Protein AF-A0A969THI2-F1 (afdb_monomer_lite)

Radius of gyration: 22.21 Å; chains: 1; bounding box: 44×44×65 Å

Structure (mmCIF, N/CA/C/O backbone):
data_AF-A0A969THI2-F1
#
_entry.id   AF-A0A969THI2-F1
#
loop_
_atom_site.group_PDB
_atom_site.id
_atom_site.type_symbol
_atom_site.label_atom_id
_atom_site.label_alt_id
_atom_site.label_comp_id
_atom_site.label_asym_id
_atom_site.label_entity_id
_atom_site.label_seq_id
_atom_site.pdbx_PDB_ins_code
_atom_site.Cartn_x
_atom_site.Cartn_y
_atom_site.Cartn_z
_atom_site.occupancy
_atom_site.B_iso_or_equiv
_atom_site.auth_seq_id
_atom_site.auth_comp_id
_atom_site.auth_asym_id
_atom_site.auth_atom_id
_atom_site.pdbx_PDB_model_num
ATOM 1 N N . MET A 1 1 ? 16.662 26.063 41.343 1.00 32.97 1 MET A N 1
ATOM 2 C CA . MET A 1 1 ? 17.241 24.705 41.413 1.00 32.97 1 MET A CA 1
ATOM 3 C C . MET A 1 1 ? 16.353 23.796 40.587 1.00 32.97 1 MET A C 1
ATOM 5 O O . MET A 1 1 ? 15.229 23.534 40.990 1.00 32.97 1 MET A O 1
ATOM 9 N N . HIS A 1 2 ? 16.805 23.423 39.391 1.00 32.12 2 HIS A N 1
ATOM 10 C CA . HIS A 1 2 ? 16.104 22.457 38.552 1.00 32.12 2 HIS A CA 1
ATOM 11 C C . HIS A 1 2 ? 16.240 21.079 39.201 1.00 32.12 2 HIS A C 1
ATOM 13 O O . HIS A 1 2 ? 17.322 20.499 39.197 1.00 32.12 2 HIS A O 1
ATOM 19 N N . HIS A 1 3 ? 15.161 20.578 39.803 1.00 34.91 3 HIS A N 1
ATOM 20 C CA . HIS A 1 3 ? 15.072 19.167 40.147 1.00 34.91 3 HIS A CA 1
ATOM 21 C C . HIS A 1 3 ? 14.935 18.389 38.840 1.00 34.91 3 HIS A C 1
ATOM 23 O O . HIS A 1 3 ? 13.866 18.353 38.241 1.00 34.91 3 HIS A O 1
ATOM 29 N N . THR A 1 4 ? 16.024 17.783 38.378 1.00 38.44 4 THR A N 1
ATOM 30 C CA . THR A 1 4 ? 15.934 16.631 37.482 1.00 38.44 4 THR A CA 1
ATOM 31 C C . THR A 1 4 ? 15.179 15.534 38.238 1.00 38.44 4 THR A C 1
ATOM 33 O O . THR A 1 4 ? 15.683 15.102 39.281 1.00 38.44 4 THR A O 1
ATOM 36 N N . PRO A 1 5 ? 13.979 15.111 37.800 1.00 46.31 5 PRO A N 1
ATOM 37 C CA . PRO A 1 5 ? 13.268 14.034 38.470 1.00 46.31 5 PRO A CA 1
ATOM 38 C C . PRO A 1 5 ? 14.133 12.774 38.420 1.00 46.31 5 PRO A C 1
ATOM 40 O O . PRO A 1 5 ? 14.664 12.385 37.377 1.00 46.31 5 PRO A O 1
ATOM 43 N N . THR A 1 6 ? 14.353 12.182 39.588 1.00 46.69 6 THR A N 1
ATOM 44 C CA . THR A 1 6 ? 15.124 10.955 39.741 1.00 46.69 6 THR A CA 1
ATOM 45 C C . THR A 1 6 ? 14.410 9.826 39.003 1.00 46.69 6 THR A C 1
ATOM 47 O O . THR A 1 6 ? 13.249 9.528 39.273 1.00 46.69 6 THR A O 1
ATOM 50 N N . ARG A 1 7 ? 15.114 9.182 38.063 1.00 48.81 7 ARG A N 1
ATOM 51 C CA . ARG A 1 7 ? 14.659 7.953 37.398 1.00 48.81 7 ARG A CA 1
ATOM 52 C C . ARG A 1 7 ? 14.332 6.911 38.474 1.00 48.81 7 ARG A C 1
ATOM 54 O O . ARG A 1 7 ? 15.241 6.416 39.136 1.00 48.81 7 ARG A O 1
ATOM 61 N N . GLY A 1 8 ? 13.051 6.616 38.678 1.00 54.97 8 GLY A N 1
ATOM 62 C CA . GLY A 1 8 ? 12.586 5.719 39.733 1.00 54.97 8 GLY A CA 1
ATOM 63 C C . GLY A 1 8 ? 11.685 4.621 39.182 1.00 54.97 8 GLY A C 1
ATOM 64 O O . GLY A 1 8 ? 10.633 4.902 38.627 1.00 54.97 8 GLY A O 1
ATOM 65 N N . TYR A 1 9 ? 12.070 3.363 39.394 1.00 56.62 9 TYR A N 1
ATOM 66 C CA . TYR A 1 9 ? 11.270 2.179 39.037 1.00 56.62 9 TYR A CA 1
ATOM 67 C C . TYR A 1 9 ? 10.070 1.958 39.972 1.00 56.62 9 TYR A C 1
ATOM 69 O O . TYR A 1 9 ? 9.193 1.146 39.693 1.00 56.62 9 TYR A O 1
ATOM 77 N N . ALA A 1 10 ? 10.032 2.670 41.102 1.00 65.06 10 ALA A N 1
ATOM 78 C CA . ALA A 1 10 ? 9.062 2.440 42.166 1.00 65.06 10 ALA A CA 1
ATOM 79 C C . ALA A 1 10 ? 7.615 2.634 41.693 1.00 65.06 10 ALA A C 1
ATOM 81 O O . ALA A 1 10 ? 6.784 1.764 41.933 1.00 65.06 10 ALA A O 1
ATOM 82 N N . ALA A 1 11 ? 7.322 3.726 40.978 1.00 71.12 11 ALA A N 1
ATOM 83 C CA . ALA A 1 11 ? 5.959 4.013 40.538 1.00 71.12 11 ALA A CA 1
ATOM 84 C C . ALA A 1 11 ? 5.449 2.973 39.528 1.00 71.12 11 ALA A C 1
ATOM 86 O O . ALA A 1 11 ? 4.320 2.513 39.653 1.00 71.12 11 ALA A O 1
ATOM 87 N N . GLY A 1 12 ? 6.290 2.548 38.579 1.00 70.69 12 GLY A N 1
ATOM 88 C CA . GLY A 1 12 ? 5.916 1.514 37.612 1.00 70.69 12 GLY A CA 1
ATOM 89 C C . GLY A 1 12 ? 5.729 0.134 38.239 1.00 70.69 12 GLY A C 1
ATOM 90 O O . GLY A 1 12 ? 4.742 -0.536 37.951 1.00 70.69 12 GLY A O 1
ATOM 91 N N . ASN A 1 13 ? 6.601 -0.258 39.174 1.00 71.56 13 ASN A N 1
ATOM 92 C CA . ASN A 1 13 ? 6.467 -1.526 39.899 1.00 71.56 13 ASN A CA 1
ATOM 93 C C . ASN A 1 13 ? 5.216 -1.568 40.785 1.00 71.56 13 ASN A C 1
ATOM 95 O O . ASN A 1 13 ? 4.552 -2.600 40.852 1.00 71.56 13 ASN A O 1
ATOM 99 N N . ILE A 1 14 ? 4.882 -0.457 41.449 1.00 74.44 14 ILE A N 1
ATOM 100 C CA . ILE A 1 14 ? 3.654 -0.339 42.246 1.00 74.44 14 ILE A CA 1
ATOM 101 C C . ILE A 1 14 ? 2.431 -0.453 41.337 1.00 74.44 14 ILE A C 1
ATOM 103 O O . ILE A 1 14 ? 1.524 -1.219 41.647 1.00 74.44 14 ILE A O 1
ATOM 107 N N . LEU A 1 15 ? 2.434 0.244 40.197 1.00 72.88 15 LEU A N 1
ATOM 108 C CA . LEU A 1 15 ? 1.351 0.164 39.220 1.00 72.88 15 LEU A CA 1
ATOM 109 C C . LEU A 1 15 ? 1.169 -1.280 38.730 1.00 72.88 15 LEU A C 1
ATOM 111 O O . LEU A 1 15 ? 0.071 -1.810 38.809 1.00 72.88 15 LEU A O 1
ATOM 115 N N . ASN A 1 16 ? 2.249 -1.957 38.333 1.00 72.62 16 ASN A N 1
ATOM 116 C CA . ASN A 1 16 ? 2.204 -3.355 37.892 1.00 72.62 16 ASN A CA 1
ATOM 117 C C . ASN A 1 16 ? 1.653 -4.301 38.958 1.00 72.62 16 ASN A C 1
ATOM 119 O O . ASN A 1 16 ? 0.880 -5.199 38.636 1.00 72.62 16 ASN A O 1
ATOM 123 N N . MET A 1 17 ? 2.030 -4.106 40.224 1.00 72.50 17 MET A N 1
ATOM 124 C CA . MET A 1 17 ? 1.487 -4.903 41.324 1.00 72.50 17 MET A CA 1
ATOM 125 C C . MET A 1 17 ? -0.014 -4.683 41.492 1.00 72.50 17 MET A C 1
ATOM 127 O O . MET A 1 17 ? -0.752 -5.654 41.607 1.00 72.50 17 MET A O 1
ATOM 131 N N . LEU A 1 18 ? -0.476 -3.429 41.481 1.00 73.25 18 LEU A N 1
ATOM 132 C CA . LEU A 1 18 ? -1.902 -3.115 41.605 1.00 73.25 18 LEU A CA 1
ATOM 133 C C . LEU A 1 18 ? -2.715 -3.745 40.468 1.00 73.25 18 LEU A C 1
ATOM 135 O O . LEU A 1 18 ? -3.807 -4.257 40.695 1.00 73.25 18 LEU A O 1
ATOM 139 N N . ILE A 1 19 ? -2.144 -3.765 39.268 1.00 70.62 19 ILE A N 1
ATOM 140 C CA . ILE A 1 19 ? -2.748 -4.367 38.079 1.00 70.62 19 ILE A CA 1
ATOM 141 C C . ILE A 1 19 ? -2.785 -5.892 38.196 1.00 70.62 19 ILE A C 1
ATOM 143 O O . ILE A 1 19 ? -3.815 -6.499 37.924 1.00 70.62 19 ILE A O 1
ATOM 147 N N . HIS A 1 20 ? -1.696 -6.514 38.659 1.00 72.31 20 HIS A N 1
ATOM 148 C CA . HIS A 1 20 ? -1.645 -7.958 38.906 1.00 72.31 20 HIS A CA 1
ATOM 149 C C . HIS A 1 20 ? -2.631 -8.409 39.993 1.00 72.31 20 HIS A C 1
ATOM 151 O O . HIS A 1 20 ? -3.127 -9.530 39.951 1.00 72.31 20 HIS A O 1
ATOM 157 N N . LEU A 1 21 ? -2.924 -7.535 40.955 1.00 76.94 21 LEU A N 1
ATOM 158 C CA . LEU A 1 21 ? -3.894 -7.771 42.023 1.00 76.94 21 LEU A CA 1
ATOM 159 C C . LEU A 1 21 ? -5.342 -7.452 41.614 1.00 76.94 21 LEU A C 1
ATOM 161 O O . LEU A 1 21 ? -6.219 -7.488 42.473 1.00 76.94 21 LEU A O 1
ATOM 165 N N . GLU A 1 22 ? -5.592 -7.121 40.341 1.00 76.44 22 GLU A N 1
ATOM 166 C CA . GLU A 1 22 ? -6.906 -6.715 39.819 1.00 76.44 22 GLU A CA 1
ATOM 167 C C . GLU A 1 22 ? -7.542 -5.555 40.611 1.00 76.44 22 GLU A C 1
ATOM 169 O O . GLU A 1 22 ? -8.764 -5.462 40.749 1.00 76.44 22 GLU A O 1
ATOM 174 N N . ALA A 1 23 ? -6.715 -4.652 41.150 1.00 72.62 23 ALA A N 1
ATOM 175 C CA . ALA A 1 23 ? -7.203 -3.500 41.893 1.00 72.62 23 ALA A CA 1
ATOM 176 C C . ALA A 1 23 ? -7.976 -2.547 40.967 1.00 72.62 23 ALA A C 1
ATOM 178 O O . ALA A 1 23 ? -7.531 -2.229 39.862 1.00 72.62 23 ALA A O 1
ATOM 179 N N . ASP A 1 24 ? -9.122 -2.053 41.439 1.00 77.56 24 ASP A N 1
ATOM 180 C CA . ASP A 1 24 ? -9.842 -0.977 40.764 1.00 77.56 24 ASP A CA 1
ATOM 181 C C . ASP A 1 24 ? -9.077 0.335 40.962 1.00 77.56 24 ASP A C 1
ATOM 183 O O . ASP A 1 24 ? -8.955 0.841 42.079 1.00 77.56 24 ASP A O 1
ATOM 187 N N . LEU A 1 25 ? -8.531 0.865 39.869 1.00 75.31 25 LEU A N 1
ATOM 188 C CA . LEU A 1 25 ? -7.734 2.089 39.877 1.00 75.31 25 LEU A CA 1
ATOM 189 C C . LEU A 1 25 ? -8.585 3.339 39.627 1.00 75.31 25 LEU A C 1
ATOM 191 O O . LEU A 1 25 ? -8.043 4.432 39.457 1.00 75.31 25 LEU A O 1
ATOM 195 N N . THR A 1 26 ? -9.909 3.204 39.597 1.00 75.50 26 THR A N 1
ATOM 196 C CA . THR A 1 26 ? -10.825 4.309 39.321 1.00 75.50 26 THR A CA 1
ATOM 197 C C . THR A 1 26 ? -10.680 5.435 40.352 1.00 75.50 26 THR A C 1
ATOM 199 O O . THR A 1 26 ? -10.796 5.212 41.555 1.00 75.50 26 THR A O 1
ATOM 202 N N . GLY A 1 27 ? -10.434 6.664 39.889 1.00 72.75 27 GLY A N 1
ATOM 203 C CA . GLY A 1 27 ? -10.302 7.852 40.745 1.00 72.75 27 GLY A CA 1
ATOM 204 C C . GLY A 1 27 ? -8.933 8.064 41.407 1.00 72.75 27 GLY A C 1
ATOM 205 O O . GLY A 1 27 ? -8.793 8.996 42.199 1.00 72.75 27 GLY A O 1
ATOM 206 N N . TYR A 1 28 ? -7.926 7.231 41.120 1.00 77.19 28 TYR A N 1
ATOM 207 C CA . TYR A 1 28 ? -6.581 7.404 41.682 1.00 77.19 28 TYR A CA 1
ATOM 208 C C . TYR A 1 28 ? -5.808 8.556 41.018 1.00 77.19 28 TYR A C 1
ATOM 210 O O . TYR A 1 28 ? -5.907 8.791 39.812 1.00 77.19 28 TYR A O 1
ATOM 218 N N . ASP A 1 29 ? -4.988 9.252 41.811 1.00 76.81 29 ASP A N 1
ATOM 219 C CA . ASP A 1 29 ? -4.101 10.318 41.343 1.00 76.81 29 ASP A CA 1
ATOM 220 C C . ASP A 1 29 ? -2.628 9.889 41.417 1.00 76.81 29 ASP A C 1
ATOM 222 O O . ASP A 1 29 ? -2.064 9.675 42.490 1.00 76.81 29 ASP A O 1
ATOM 226 N N . PHE A 1 30 ? -2.007 9.773 40.247 1.00 74.31 30 PHE A N 1
ATOM 227 C CA . PHE A 1 30 ? -0.599 9.448 40.026 1.00 74.31 30 PHE A CA 1
ATOM 228 C C . PHE A 1 30 ? 0.172 10.642 39.433 1.00 74.31 30 PHE A C 1
ATOM 230 O O . PHE A 1 30 ? 1.211 10.466 38.785 1.00 74.31 30 PHE A O 1
ATOM 237 N N . SER A 1 31 ? -0.343 11.861 39.610 1.00 74.19 31 SER A N 1
ATOM 238 C CA . SER A 1 31 ? 0.274 13.109 39.159 1.00 74.19 31 SER A CA 1
ATOM 239 C C . SER A 1 31 ? 1.672 13.317 39.757 1.00 74.19 31 SER A C 1
ATOM 241 O O . SER A 1 31 ? 1.923 13.045 40.929 1.00 74.19 31 SER A O 1
ATOM 243 N N . GLY A 1 32 ? 2.607 13.813 38.948 1.00 71.81 32 GLY A N 1
ATOM 244 C CA . GLY A 1 32 ? 3.990 14.097 39.347 1.00 71.81 32 GLY A CA 1
ATOM 245 C C . GLY A 1 32 ? 4.908 12.874 39.465 1.00 71.81 32 GLY A C 1
ATOM 246 O O . GLY A 1 32 ? 6.070 13.028 39.844 1.00 71.81 32 GLY A O 1
ATOM 247 N N . LEU A 1 33 ? 4.430 11.669 39.139 1.00 75.81 33 LEU A N 1
ATOM 248 C CA . LEU A 1 33 ? 5.238 10.449 39.190 1.00 75.81 33 LEU A CA 1
ATOM 249 C C . LEU A 1 33 ? 6.033 10.231 37.897 1.00 75.81 33 LEU A C 1
ATOM 251 O O . LEU A 1 33 ? 5.560 10.490 36.792 1.00 75.81 33 LEU A O 1
ATOM 255 N N . SER A 1 34 ? 7.249 9.701 38.035 1.00 70.94 34 SER A N 1
ATOM 256 C CA . SER A 1 34 ? 7.991 9.110 36.916 1.00 70.94 34 SER A CA 1
ATOM 257 C C . SER A 1 34 ? 7.656 7.624 36.845 1.00 70.94 34 SER A C 1
ATOM 259 O O . SER A 1 34 ? 8.085 6.856 37.703 1.00 70.94 34 SER A O 1
ATOM 261 N N . VAL A 1 35 ? 6.858 7.224 35.858 1.00 69.31 35 VAL A N 1
ATOM 262 C CA . VAL A 1 35 ? 6.393 5.846 35.670 1.00 69.31 35 VAL A CA 1
ATOM 263 C C . VAL A 1 35 ? 7.278 5.163 34.631 1.00 69.31 35 VAL A C 1
ATOM 265 O O . VAL A 1 35 ? 7.389 5.616 33.491 1.00 69.31 35 VAL A O 1
ATOM 268 N N . TRP A 1 36 ? 7.915 4.067 35.040 1.00 68.69 36 TRP A N 1
ATOM 269 C CA . TRP A 1 36 ? 8.881 3.318 34.236 1.00 68.69 36 TRP A CA 1
ATOM 270 C C . TRP A 1 36 ? 8.443 1.856 34.135 1.00 68.69 36 TRP A C 1
ATOM 272 O O . TRP A 1 36 ? 8.211 1.246 35.174 1.00 68.69 36 TRP A O 1
ATOM 282 N N . GLN A 1 37 ? 8.342 1.292 32.925 1.00 62.75 37 GLN A N 1
ATOM 283 C CA . GLN A 1 37 ? 7.965 -0.120 32.709 1.00 62.75 37 GLN A CA 1
ATOM 284 C C . GLN A 1 37 ? 6.642 -0.533 33.381 1.00 62.75 37 GLN A C 1
ATOM 286 O O . GLN A 1 37 ? 6.596 -1.526 34.104 1.00 62.75 37 GLN A O 1
ATOM 291 N N . ALA A 1 38 ? 5.554 0.207 33.153 1.00 64.50 38 ALA A N 1
ATOM 292 C CA . ALA A 1 38 ? 4.229 -0.211 33.618 1.00 64.50 38 ALA A CA 1
ATOM 293 C C . ALA A 1 38 ? 3.390 -0.858 32.497 1.00 64.50 38 ALA A C 1
ATOM 295 O O . ALA A 1 38 ? 3.410 -0.398 31.352 1.00 64.50 38 ALA A O 1
ATOM 296 N N . TYR A 1 39 ? 2.659 -1.922 32.834 1.00 65.56 39 TYR A N 1
ATOM 297 C CA . TYR A 1 39 ? 1.849 -2.740 31.933 1.00 65.56 39 TYR A CA 1
ATOM 298 C C . TYR A 1 39 ? 0.363 -2.537 32.229 1.00 65.56 39 TYR A C 1
ATOM 300 O O . TYR A 1 39 ? -0.182 -3.159 33.132 1.00 65.56 39 TYR A O 1
ATOM 308 N N . LEU A 1 40 ? -0.290 -1.642 31.486 1.00 63.38 40 LEU A N 1
ATOM 309 C CA . LEU A 1 40 ? -1.648 -1.154 31.787 1.00 63.38 40 LEU A CA 1
ATOM 310 C C . LEU A 1 40 ? -2.778 -1.931 31.090 1.00 63.38 40 LEU A C 1
ATOM 312 O O . LEU A 1 40 ? -3.936 -1.505 31.120 1.00 63.38 40 LEU A O 1
ATOM 316 N N . GLN A 1 41 ? -2.470 -3.070 30.468 1.00 60.41 41 GLN A N 1
ATOM 317 C CA . GLN A 1 41 ? -3.447 -3.859 29.714 1.00 60.41 41 GLN A CA 1
ATOM 318 C C . GLN A 1 41 ? -4.565 -4.401 30.626 1.00 60.41 41 GLN A C 1
ATOM 320 O O . GLN A 1 41 ? -4.298 -4.932 31.701 1.00 60.41 41 GLN A O 1
ATOM 325 N N . GLY A 1 42 ? -5.825 -4.283 30.188 1.00 54.03 42 GLY A N 1
ATOM 326 C CA . GLY A 1 42 ? -6.986 -4.846 30.895 1.00 54.03 42 GLY A CA 1
ATOM 327 C C . GLY A 1 42 ? -7.420 -4.087 32.156 1.00 54.03 42 GLY A C 1
ATOM 328 O O . GLY A 1 42 ? -8.329 -4.533 32.853 1.00 54.03 42 GLY A O 1
ATOM 329 N N . THR A 1 43 ? -6.809 -2.938 32.451 1.00 59.50 43 THR A N 1
ATOM 330 C CA . THR A 1 43 ? -7.121 -2.163 33.657 1.00 59.50 43 THR A CA 1
ATOM 331 C C . THR A 1 43 ? -8.464 -1.441 33.556 1.00 59.50 43 THR A C 1
ATOM 333 O O . THR A 1 43 ? -8.746 -0.728 32.591 1.00 59.50 43 THR A O 1
ATOM 336 N N . LYS A 1 44 ? -9.308 -1.587 34.588 1.00 54.41 44 LYS A N 1
ATOM 337 C CA . LYS A 1 44 ? -10.473 -0.715 34.789 1.00 54.41 44 LYS A CA 1
ATOM 338 C C . LYS A 1 44 ? -9.980 0.603 35.377 1.00 54.41 44 LYS A C 1
ATOM 340 O O . LYS A 1 44 ? -9.808 0.743 36.581 1.00 54.41 44 LYS A O 1
ATOM 345 N N . ALA A 1 45 ? -9.681 1.535 34.486 1.00 57.59 45 ALA A N 1
ATOM 346 C CA . ALA A 1 45 ? -9.103 2.827 34.809 1.00 57.59 45 ALA A CA 1
ATOM 347 C C . ALA A 1 45 ? -10.045 3.944 34.343 1.00 57.59 45 ALA A C 1
ATOM 349 O O . ALA A 1 45 ? -9.915 4.451 33.231 1.00 57.59 45 ALA A O 1
ATOM 350 N N . GLN A 1 46 ? -11.020 4.322 35.173 1.00 54.44 46 GLN A N 1
ATOM 351 C CA . GLN A 1 46 ? -11.858 5.501 34.925 1.00 54.44 46 GLN A CA 1
ATOM 352 C C . GLN A 1 46 ? -11.407 6.655 35.835 1.00 54.44 46 GLN A C 1
ATOM 354 O O . GLN A 1 46 ? -11.116 6.447 37.006 1.00 54.44 46 GLN A O 1
ATOM 359 N N . ASN A 1 47 ? -11.323 7.886 35.322 1.00 55.34 47 ASN A N 1
ATOM 360 C CA . ASN A 1 47 ? -10.909 9.071 36.099 1.00 55.34 47 ASN A CA 1
ATOM 361 C C . ASN A 1 47 ? -9.548 8.943 36.820 1.00 55.34 47 ASN A C 1
ATOM 363 O O . ASN A 1 47 ? -9.433 9.298 37.989 1.00 55.34 47 ASN A O 1
ATOM 367 N N . ILE A 1 48 ? -8.515 8.441 36.137 1.00 69.25 48 ILE A N 1
ATOM 368 C CA . ILE A 1 48 ? -7.147 8.437 36.678 1.00 69.25 48 ILE A CA 1
ATOM 369 C C . ILE A 1 48 ? -6.422 9.729 36.292 1.00 69.25 48 ILE A C 1
ATOM 371 O O . ILE A 1 48 ? -6.455 10.139 35.130 1.00 69.25 48 ILE A O 1
ATOM 375 N N . HIS A 1 49 ? -5.733 10.354 37.248 1.00 63.38 49 HIS A N 1
ATOM 376 C CA . HIS A 1 49 ? -4.972 11.585 37.027 1.00 63.38 49 HIS A CA 1
ATOM 377 C C . HIS A 1 49 ? -3.458 11.319 36.933 1.00 63.38 49 HIS A C 1
ATOM 379 O O . HIS A 1 49 ? -2.891 10.600 37.746 1.00 63.38 49 HIS A O 1
ATOM 385 N N . PHE A 1 50 ? -2.792 11.915 35.936 1.00 66.44 50 PHE A N 1
ATOM 386 C CA . PHE A 1 50 ? -1.334 11.828 35.713 1.00 66.44 50 PHE A CA 1
ATOM 387 C C . PHE A 1 50 ? -0.722 13.204 35.388 1.00 66.44 50 PHE A C 1
ATOM 389 O O . PHE A 1 50 ? 0.156 13.353 34.535 1.00 66.44 50 PHE A O 1
ATOM 396 N N . VAL A 1 51 ? -1.223 14.261 36.021 1.00 65.25 51 VAL A N 1
ATOM 397 C CA . VAL A 1 51 ? -0.805 15.637 35.733 1.00 65.25 51 VAL A CA 1
ATOM 398 C C . VAL A 1 51 ? 0.678 15.812 36.080 1.00 65.25 51 VAL A C 1
ATOM 400 O O . VAL A 1 51 ? 1.104 15.509 37.189 1.00 65.25 51 VAL A O 1
ATOM 403 N N . ARG A 1 52 ? 1.483 16.328 35.139 1.00 60.34 52 ARG A N 1
ATOM 404 C CA . ARG A 1 52 ? 2.950 16.497 35.280 1.00 60.34 52 ARG A CA 1
ATOM 405 C C . ARG A 1 52 ? 3.728 15.187 35.520 1.00 60.34 52 ARG A C 1
ATOM 407 O O . ARG A 1 52 ? 4.840 15.235 36.043 1.00 60.34 52 ARG A O 1
ATOM 414 N N . SER A 1 53 ? 3.172 14.038 35.141 1.00 63.94 53 SER A N 1
ATOM 415 C CA . SER A 1 53 ? 3.866 12.746 35.207 1.00 63.94 53 SER A CA 1
ATOM 416 C C . SER A 1 53 ? 4.732 12.507 33.965 1.00 63.94 53 SER A C 1
ATOM 418 O O . SER A 1 53 ? 4.424 12.991 32.877 1.00 63.94 53 SER A O 1
ATOM 420 N N . GLN A 1 54 ? 5.833 11.770 34.128 1.00 57.50 54 GLN A N 1
ATOM 421 C CA . GLN A 1 54 ? 6.731 11.377 33.035 1.00 57.50 54 GLN A CA 1
ATOM 422 C C . GLN A 1 54 ? 6.627 9.872 32.800 1.00 57.50 54 GLN A C 1
ATOM 424 O O . GLN A 1 54 ? 6.678 9.098 33.756 1.00 57.50 54 GLN A O 1
ATOM 429 N N . PHE A 1 55 ? 6.513 9.456 31.540 1.00 57.94 55 PHE A N 1
ATOM 430 C CA . PHE A 1 55 ? 6.332 8.057 31.164 1.00 57.94 55 PHE A CA 1
ATOM 431 C C . PHE A 1 55 ? 7.496 7.557 30.319 1.00 57.94 55 PHE A C 1
ATOM 433 O O . PHE A 1 55 ? 7.888 8.201 29.351 1.00 57.94 55 PHE A O 1
ATOM 440 N N . PHE A 1 56 ? 8.011 6.381 30.664 1.00 48.47 56 PHE A N 1
ATOM 441 C CA . PHE A 1 56 ? 9.068 5.710 29.916 1.00 48.47 56 PHE A CA 1
ATOM 442 C C . PHE A 1 56 ? 8.748 4.213 29.821 1.00 48.47 56 PHE A C 1
ATOM 444 O O . PHE A 1 56 ? 8.468 3.572 30.837 1.00 48.47 56 PHE A O 1
ATOM 451 N N . TYR A 1 57 ? 8.813 3.647 28.612 1.00 49.06 57 TYR A N 1
ATOM 452 C CA . TYR A 1 57 ? 8.565 2.219 28.359 1.00 49.06 57 TYR A CA 1
ATOM 453 C C . TYR A 1 57 ? 7.202 1.717 28.873 1.00 49.06 57 TYR A C 1
ATOM 455 O O . TYR A 1 57 ? 7.124 0.683 29.535 1.00 49.06 57 TYR A O 1
ATOM 463 N N . LEU A 1 58 ? 6.120 2.451 28.598 1.00 48.94 58 LEU A N 1
ATOM 464 C CA . LEU A 1 58 ? 4.767 1.930 28.804 1.00 48.94 58 LEU A CA 1
ATOM 465 C C . LEU A 1 58 ? 4.405 0.953 27.686 1.00 48.94 58 LEU A C 1
ATOM 467 O O . LEU A 1 58 ? 4.606 1.258 26.511 1.00 48.94 58 LEU A O 1
ATOM 471 N N . SER A 1 59 ? 3.820 -0.187 28.049 1.00 46.53 59 SER A N 1
ATOM 472 C CA . SER A 1 59 ? 3.179 -1.080 27.084 1.00 46.53 59 SER A CA 1
ATOM 473 C C . SER A 1 59 ? 1.670 -1.044 27.300 1.00 46.53 59 SER A C 1
ATOM 475 O O . SER A 1 59 ? 1.171 -1.451 28.350 1.00 46.53 59 SER A O 1
ATOM 477 N N . PHE A 1 60 ? 0.954 -0.528 26.301 1.00 46.75 60 PHE A N 1
ATOM 478 C CA . PHE A 1 60 ? -0.512 -0.521 26.242 1.00 46.75 60 PHE A CA 1
ATOM 479 C C . PHE A 1 60 ? -1.082 -1.658 25.382 1.00 46.75 60 PHE A C 1
ATOM 481 O O . PHE A 1 60 ? -2.297 -1.787 25.263 1.00 46.75 60 PHE A O 1
ATOM 488 N N . ASN A 1 61 ? -0.233 -2.472 24.757 1.00 42.09 61 ASN A N 1
ATOM 489 C CA . ASN A 1 61 ? -0.634 -3.211 23.569 1.00 42.09 61 ASN A CA 1
ATOM 490 C C . ASN A 1 61 ? -0.918 -4.693 23.843 1.00 42.09 61 ASN A C 1
ATOM 492 O O . ASN A 1 61 ? -0.085 -5.399 24.411 1.00 42.09 61 ASN A O 1
ATOM 496 N N . ASP A 1 62 ? -2.038 -5.181 23.293 1.00 46.97 62 ASP A N 1
ATOM 497 C CA . ASP A 1 62 ? -2.061 -6.515 22.682 1.00 46.97 62 ASP A CA 1
ATOM 498 C C . ASP A 1 62 ? -0.795 -6.629 21.827 1.00 46.97 62 ASP A C 1
ATOM 500 O O . ASP A 1 62 ? -0.554 -5.773 20.974 1.00 46.97 62 ASP A O 1
ATOM 504 N N . THR A 1 63 ? 0.053 -7.629 22.055 1.00 48.75 63 THR A N 1
ATOM 505 C CA . THR A 1 63 ? 1.288 -7.764 21.280 1.00 48.75 63 THR A CA 1
ATOM 506 C C . THR A 1 63 ? 0.907 -7.993 19.818 1.00 48.75 63 THR A C 1
ATOM 508 O O . THR A 1 63 ? 0.474 -9.084 19.454 1.00 48.75 63 THR A O 1
ATOM 511 N N . PHE A 1 64 ? 1.012 -6.963 18.975 1.00 52.81 64 PHE A N 1
ATOM 512 C CA . PHE A 1 64 ? 0.869 -7.129 17.536 1.00 52.81 64 PHE A CA 1
ATOM 513 C C . PHE A 1 64 ? 1.988 -8.072 17.098 1.00 52.81 64 PHE A C 1
ATOM 515 O O . PHE A 1 64 ? 3.165 -7.826 17.359 1.00 52.81 64 PHE A O 1
ATOM 522 N N . GLY A 1 65 ? 1.621 -9.182 16.468 1.00 62.06 65 GLY A N 1
ATOM 523 C CA . GLY A 1 65 ? 2.557 -9.994 15.709 1.00 62.06 65 GLY A CA 1
ATOM 524 C C . GLY A 1 65 ? 3.044 -9.200 14.498 1.00 62.06 65 GLY A C 1
ATOM 525 O O . GLY A 1 65 ? 2.892 -7.982 14.421 1.00 62.06 65 GLY A O 1
ATOM 526 N N . GLN A 1 66 ? 3.592 -9.879 13.495 1.00 73.25 66 GLN A N 1
ATOM 527 C CA . GLN A 1 66 ? 3.993 -9.199 12.265 1.00 73.25 66 GLN A CA 1
ATOM 528 C C . GLN A 1 66 ? 2.801 -8.440 11.655 1.00 73.25 66 GLN A C 1
ATOM 530 O O . GLN A 1 66 ? 1.799 -9.057 11.282 1.00 73.25 66 GLN A O 1
ATOM 535 N N . VAL A 1 67 ? 2.911 -7.111 11.589 1.00 78.38 67 VAL A N 1
ATOM 536 C CA . VAL A 1 67 ? 1.953 -6.231 10.913 1.00 78.38 67 VAL A CA 1
ATOM 537 C C . VAL A 1 67 ? 2.244 -6.286 9.419 1.00 78.38 67 VAL A C 1
ATOM 539 O O . VAL A 1 67 ? 3.382 -6.099 8.993 1.00 78.38 67 VAL A O 1
ATOM 542 N N . TYR A 1 68 ? 1.219 -6.564 8.620 1.00 83.06 68 TYR A N 1
ATOM 543 C CA . TYR A 1 68 ? 1.353 -6.660 7.169 1.00 83.06 68 TYR A CA 1
ATOM 544 C C . TYR A 1 68 ? 1.060 -5.334 6.466 1.00 83.06 68 TYR A C 1
ATOM 546 O O . TYR A 1 68 ? 1.793 -4.965 5.546 1.00 83.06 68 TYR A O 1
ATOM 554 N N . ARG A 1 69 ? 0.015 -4.611 6.890 1.00 86.25 69 ARG A N 1
ATOM 555 C CA . ARG A 1 69 ? -0.394 -3.319 6.323 1.00 86.25 69 ARG A CA 1
ATOM 556 C C . ARG A 1 69 ? -1.057 -2.433 7.362 1.00 86.25 69 ARG A C 1
ATOM 558 O O . ARG A 1 69 ? -1.779 -2.922 8.234 1.00 86.25 69 ARG A O 1
ATOM 565 N N . VAL A 1 70 ? -0.865 -1.131 7.172 1.00 87.06 70 VAL A N 1
ATOM 566 C CA . VAL A 1 70 ? -1.585 -0.058 7.852 1.00 87.06 70 VAL A CA 1
ATOM 567 C C . VAL A 1 70 ? -2.144 0.893 6.793 1.00 87.06 70 VAL A C 1
ATOM 569 O O . VAL A 1 70 ? -1.456 1.265 5.839 1.00 87.06 70 VAL A O 1
ATOM 572 N N . ARG A 1 71 ? -3.412 1.281 6.918 1.00 89.25 71 ARG A N 1
ATOM 573 C CA . ARG A 1 71 ? -4.057 2.227 5.997 1.00 89.25 71 ARG A CA 1
ATOM 574 C C . ARG A 1 71 ? -4.952 3.181 6.757 1.00 89.25 71 ARG A C 1
ATOM 576 O O . ARG A 1 71 ? -5.775 2.739 7.549 1.00 89.25 71 ARG A O 1
ATOM 583 N N . TYR A 1 72 ? -4.827 4.466 6.455 1.00 89.75 72 TYR A N 1
ATOM 584 C CA . TYR A 1 72 ? -5.892 5.419 6.727 1.00 89.75 72 TYR A CA 1
ATOM 585 C C . TYR A 1 72 ? -6.864 5.443 5.557 1.00 89.75 72 TYR A C 1
ATOM 587 O O . TYR A 1 72 ? -6.480 5.236 4.403 1.00 89.75 72 TYR A O 1
ATOM 595 N N . SER A 1 73 ? -8.119 5.714 5.870 1.00 91.75 73 SER A N 1
ATOM 596 C CA . SER A 1 73 ? -9.105 6.112 4.885 1.00 91.75 73 SER A CA 1
ATOM 597 C C . SER A 1 73 ? -8.751 7.450 4.234 1.00 91.75 73 SER A C 1
ATOM 599 O O . SER A 1 73 ? -8.049 8.270 4.832 1.00 91.75 73 SER A O 1
ATOM 601 N N . SER A 1 74 ? -9.308 7.727 3.056 1.00 86.19 74 SER A N 1
ATOM 602 C CA . SER A 1 74 ? -9.055 8.977 2.329 1.00 86.19 74 SER A CA 1
ATOM 603 C C . SER A 1 74 ? -9.450 10.220 3.136 1.00 86.19 74 SER A C 1
ATOM 605 O O . SER A 1 74 ? -8.715 11.206 3.163 1.00 86.19 74 SER A O 1
ATOM 607 N N . ALA A 1 75 ? -10.552 10.135 3.886 1.00 88.00 75 ALA A N 1
ATOM 608 C CA . ALA A 1 75 ? -11.030 11.198 4.766 1.00 88.00 75 ALA A CA 1
ATOM 609 C C . ALA A 1 75 ? -10.342 11.229 6.149 1.00 88.00 75 ALA A C 1
ATOM 611 O O . ALA A 1 75 ? -10.678 12.064 6.987 1.00 88.00 75 ALA A O 1
ATOM 612 N N . GLY A 1 76 ? -9.428 10.295 6.443 1.00 87.25 76 GLY A N 1
ATOM 613 C CA . GLY A 1 76 ? -8.824 10.126 7.775 1.00 87.25 76 GLY A CA 1
ATOM 614 C C . GLY A 1 76 ? -9.790 9.663 8.880 1.00 87.25 76 GLY A C 1
ATOM 615 O O . GLY A 1 76 ? -9.413 9.605 10.049 1.00 87.25 76 GLY A O 1
ATOM 616 N N . THR A 1 77 ? -11.036 9.333 8.535 1.00 90.19 77 THR A N 1
ATOM 617 C CA . THR A 1 77 ? -12.070 8.858 9.463 1.00 90.19 77 THR A CA 1
ATOM 618 C C . THR A 1 77 ? -11.746 7.497 10.069 1.00 90.19 77 THR A C 1
ATOM 620 O O . THR A 1 77 ? -12.070 7.266 11.235 1.00 90.19 77 THR A O 1
ATOM 623 N N . TRP A 1 78 ? -11.083 6.620 9.319 1.00 91.50 78 TRP A N 1
ATOM 624 C CA . TRP A 1 78 ? -10.807 5.240 9.697 1.00 91.50 78 TRP A CA 1
ATOM 625 C C . TRP A 1 78 ? -9.321 4.908 9.579 1.00 91.50 78 TRP A C 1
ATOM 627 O O . TRP A 1 78 ? -8.617 5.397 8.696 1.00 91.50 78 TRP A O 1
ATOM 637 N N . LEU A 1 79 ? -8.865 4.021 10.456 1.00 90.62 79 LEU A N 1
ATOM 638 C CA . LEU A 1 79 ? -7.549 3.396 10.423 1.00 90.62 79 LEU A CA 1
ATOM 639 C C . LEU A 1 79 ? -7.743 1.884 10.414 1.00 90.62 79 LEU A C 1
ATOM 641 O O . LEU A 1 79 ? -8.376 1.355 11.321 1.00 90.62 79 LEU A O 1
ATOM 645 N N . ALA A 1 80 ? -7.186 1.186 9.430 1.00 91.31 80 ALA A N 1
ATOM 646 C CA . ALA A 1 80 ? -7.164 -0.270 9.376 1.00 91.31 80 ALA A CA 1
ATOM 647 C C . ALA A 1 80 ? -5.741 -0.802 9.545 1.00 91.31 80 ALA A C 1
ATOM 649 O O . ALA A 1 80 ? -4.790 -0.271 8.966 1.00 91.31 80 ALA A O 1
ATOM 650 N N . VAL A 1 81 ? -5.615 -1.892 10.300 1.00 87.94 81 VAL A N 1
ATOM 651 C CA . VAL A 1 81 ? -4.365 -2.636 10.481 1.00 87.94 81 VAL A CA 1
ATOM 652 C C . VAL A 1 81 ? -4.635 -4.117 10.273 1.00 87.94 81 VAL A C 1
ATOM 654 O O . VAL A 1 81 ? -5.598 -4.667 10.808 1.00 87.94 81 VAL A O 1
ATOM 657 N N . THR A 1 82 ? -3.755 -4.773 9.524 1.00 88.38 82 THR A N 1
ATOM 658 C CA . THR A 1 82 ? -3.755 -6.230 9.358 1.00 88.38 82 THR A CA 1
ATOM 659 C C . THR A 1 82 ? -2.500 -6.813 9.996 1.00 88.38 82 THR A C 1
ATOM 661 O O . THR A 1 82 ? -1.394 -6.393 9.643 1.00 88.38 82 THR A O 1
ATOM 664 N N . ALA A 1 83 ? -2.638 -7.791 10.890 1.00 83.44 83 ALA A N 1
ATOM 665 C CA . ALA A 1 83 ? -1.503 -8.435 11.553 1.00 83.44 83 ALA A CA 1
ATOM 666 C C . ALA A 1 83 ? -1.682 -9.954 11.679 1.00 83.44 83 ALA A C 1
ATOM 668 O O . ALA A 1 83 ? -2.799 -10.459 11.776 1.00 83.44 83 ALA A O 1
ATOM 669 N N . SER A 1 84 ? -0.560 -10.674 11.718 1.00 79.00 84 SER A N 1
ATOM 670 C CA . SER A 1 84 ? -0.495 -12.148 11.750 1.00 79.00 84 SER A CA 1
ATOM 671 C C . SER A 1 84 ? -1.315 -12.825 12.855 1.00 79.00 84 SER A C 1
ATOM 673 O O . SER A 1 84 ? -1.810 -13.923 12.640 1.00 79.00 84 SER A O 1
ATOM 675 N N . ASN A 1 85 ? -1.478 -12.194 14.016 1.00 74.31 85 ASN A N 1
ATOM 676 C CA . ASN A 1 85 ? -2.135 -12.780 15.190 1.00 74.31 85 ASN A CA 1
ATOM 677 C C . ASN A 1 85 ? -3.425 -12.061 15.625 1.00 74.31 85 ASN A C 1
ATOM 679 O O . ASN A 1 85 ? -4.094 -12.536 16.538 1.00 74.31 85 ASN A O 1
ATOM 683 N N . LEU A 1 86 ? -3.768 -10.924 15.011 1.00 69.62 86 LEU A N 1
ATOM 684 C CA . LEU A 1 86 ? -4.916 -10.090 15.407 1.00 69.62 86 LEU A CA 1
ATOM 685 C C . LEU A 1 86 ? -5.993 -9.996 14.322 1.00 69.62 86 LEU A C 1
ATOM 687 O O . LEU A 1 86 ? -7.003 -9.328 14.533 1.00 69.62 86 LEU A O 1
ATOM 691 N N . GLY A 1 87 ? -5.767 -10.628 13.168 1.00 85.31 87 GLY A N 1
ATOM 692 C CA . GLY A 1 87 ? -6.624 -10.487 11.999 1.00 85.31 87 GLY A CA 1
ATOM 693 C C . GLY A 1 87 ? -6.615 -9.056 11.459 1.00 85.31 87 GLY A C 1
ATOM 694 O O . GLY A 1 87 ? -5.580 -8.379 11.468 1.00 85.31 87 GLY A O 1
ATOM 695 N N . VAL A 1 88 ? -7.770 -8.596 10.982 1.00 91.44 88 VAL A N 1
ATOM 696 C CA . VAL A 1 88 ? -7.978 -7.211 10.541 1.00 91.44 88 VAL A CA 1
ATOM 697 C C . VAL A 1 88 ? -8.721 -6.453 11.628 1.00 91.44 88 VAL A C 1
ATOM 699 O O . VAL A 1 88 ? -9.791 -6.870 12.070 1.00 91.44 88 VAL A O 1
ATOM 702 N N . ARG A 1 89 ? -8.174 -5.317 12.046 1.00 91.19 89 ARG A N 1
ATOM 703 C CA . ARG A 1 89 ? -8.808 -4.419 13.011 1.00 91.19 89 ARG A CA 1
ATOM 704 C C . ARG A 1 89 ? -8.965 -3.034 12.402 1.00 91.19 89 ARG A C 1
ATOM 706 O O . ARG A 1 89 ? -8.103 -2.590 11.642 1.00 91.19 89 ARG A O 1
ATOM 713 N N . VAL A 1 90 ? -10.072 -2.375 12.732 1.00 91.06 90 VAL A N 1
ATOM 714 C CA . VAL A 1 90 ? -10.374 -1.010 12.289 1.00 91.06 90 VAL A CA 1
ATOM 715 C C . VAL A 1 90 ? -10.716 -0.142 13.487 1.00 91.06 90 VAL A C 1
ATOM 717 O O . VAL A 1 90 ? -11.486 -0.546 14.364 1.00 91.06 90 VAL A O 1
ATOM 720 N N . TRP A 1 91 ? -10.171 1.068 13.488 1.00 89.69 91 TRP A N 1
ATOM 721 C CA . TRP A 1 91 ? -10.399 2.098 14.487 1.00 89.69 91 TRP A CA 1
ATOM 722 C C . TRP A 1 91 ? -10.894 3.388 13.840 1.00 89.69 91 TRP A C 1
ATOM 724 O O . TRP A 1 91 ? -10.633 3.657 12.667 1.00 89.69 91 TRP A O 1
ATOM 734 N N . GLN A 1 92 ? -11.567 4.217 14.628 1.00 81.31 92 GLN A N 1
ATOM 735 C CA . GLN A 1 92 ? -11.790 5.622 14.305 1.00 81.31 92 GLN A CA 1
ATOM 736 C C . GLN A 1 92 ? -10.450 6.368 14.295 1.00 81.31 92 GLN A C 1
ATOM 738 O O . GLN A 1 92 ? -9.704 6.331 15.269 1.00 81.31 92 GLN A O 1
ATOM 743 N N . GLY A 1 93 ? -10.139 7.072 13.211 1.00 79.00 93 GLY A N 1
ATOM 744 C CA . GLY A 1 93 ? -8.832 7.700 13.008 1.00 79.00 93 GLY A CA 1
ATOM 745 C C . GLY A 1 93 ? -8.512 8.832 13.988 1.00 79.00 93 GLY A C 1
ATOM 746 O O . GLY A 1 93 ? -7.353 9.042 14.322 1.00 79.00 93 GLY A O 1
ATOM 747 N N . HIS A 1 94 ? -9.525 9.539 14.496 1.00 78.44 94 HIS A N 1
ATOM 748 C CA . HIS A 1 94 ? -9.322 10.721 15.344 1.00 78.44 94 HIS A CA 1
ATOM 749 C C . HIS A 1 94 ? -9.126 10.406 16.836 1.00 78.44 94 HIS A C 1
ATOM 751 O O . HIS A 1 94 ? -8.553 11.217 17.558 1.00 78.44 94 HIS A O 1
ATOM 757 N N . ASN A 1 95 ? -9.620 9.262 17.318 1.00 75.50 95 ASN A N 1
ATOM 758 C CA . ASN A 1 95 ? -9.581 8.892 18.741 1.00 75.50 95 ASN A CA 1
ATOM 759 C C . ASN A 1 95 ? -9.128 7.443 18.990 1.00 75.50 95 ASN A C 1
ATOM 761 O O . ASN A 1 95 ? -9.035 7.027 20.142 1.00 75.50 95 ASN A O 1
ATOM 765 N N . LEU A 1 96 ? -8.859 6.681 17.925 1.00 79.38 96 LEU A N 1
ATOM 766 C CA . LEU A 1 96 ? -8.417 5.289 17.960 1.00 79.38 96 LEU A CA 1
ATOM 767 C C . LEU A 1 96 ? -9.361 4.357 18.735 1.00 79.38 96 LEU A C 1
ATOM 769 O O . LEU A 1 96 ? -8.925 3.378 19.339 1.00 79.38 96 LEU A O 1
ATOM 773 N N . VAL A 1 97 ? -10.671 4.619 18.697 1.00 79.50 97 VAL A N 1
ATOM 774 C CA . VAL A 1 97 ? -11.682 3.682 19.206 1.00 79.50 97 VAL A CA 1
ATOM 775 C C . VAL A 1 97 ? -11.875 2.554 18.196 1.00 79.50 97 VAL A C 1
ATOM 777 O O . VAL A 1 97 ? -12.198 2.811 17.037 1.00 79.50 97 VAL A O 1
ATOM 780 N N . GLN A 1 98 ? -11.681 1.303 18.627 1.00 85.75 98 GLN A N 1
ATOM 781 C CA . GLN A 1 98 ? -11.865 0.133 17.764 1.00 85.75 98 GLN A CA 1
ATOM 782 C C . GLN A 1 98 ? -13.349 -0.044 17.442 1.00 85.75 98 GLN A C 1
ATOM 784 O O . GLN A 1 98 ? -14.172 -0.115 18.353 1.00 85.75 98 GLN A O 1
ATOM 789 N N . ILE A 1 99 ? -13.674 -0.162 16.158 1.00 88.88 99 ILE A N 1
ATOM 790 C CA . ILE A 1 99 ? -15.052 -0.337 15.681 1.00 88.88 99 ILE A CA 1
ATOM 791 C C . ILE A 1 99 ? -15.287 -1.692 15.018 1.00 88.88 99 ILE A C 1
ATOM 793 O O . ILE A 1 99 ? -16.406 -2.193 15.043 1.00 88.88 99 ILE A O 1
ATOM 797 N N . LEU A 1 100 ? -14.239 -2.312 14.466 1.00 90.50 100 LEU A N 1
ATOM 798 C CA . LEU A 1 100 ? -14.357 -3.574 13.746 1.00 90.50 100 LEU A CA 1
ATOM 799 C C . LEU A 1 100 ? -13.176 -4.491 14.052 1.00 90.50 100 LEU A C 1
ATOM 801 O O . LEU A 1 100 ? -12.026 -4.055 14.123 1.00 90.50 100 LEU A O 1
ATOM 805 N N . HIS A 1 101 ? -13.477 -5.778 14.199 1.00 91.25 101 HIS A N 1
ATOM 806 C CA . HIS A 1 101 ? -12.497 -6.848 14.300 1.00 91.25 101 HIS A CA 1
ATOM 807 C C . HIS A 1 101 ? -12.955 -8.018 13.432 1.00 91.25 101 HIS A C 1
ATOM 809 O O . HIS A 1 101 ? -13.994 -8.624 13.689 1.00 91.25 101 HIS A O 1
ATOM 815 N N . LEU A 1 102 ? -12.166 -8.323 12.405 1.00 90.06 102 LEU A N 1
ATOM 816 C CA . LEU A 1 102 ? -12.385 -9.436 11.496 1.00 90.06 102 LEU A CA 1
ATOM 817 C C . LEU A 1 102 ? -11.302 -10.492 11.764 1.00 90.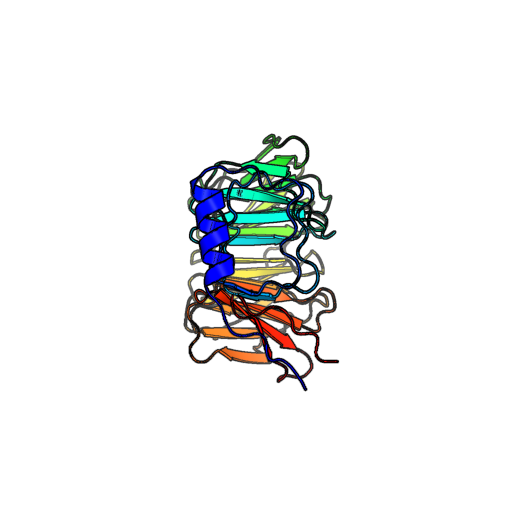06 102 LEU A C 1
ATOM 819 O O . LEU A 1 102 ? -10.127 -10.239 11.471 1.00 90.06 102 LEU A O 1
ATOM 823 N N . PRO A 1 103 ? -11.658 -11.675 12.295 1.00 87.25 103 PRO A N 1
ATOM 824 C CA . PRO A 1 103 ? -10.702 -12.725 12.644 1.00 87.25 103 PRO A CA 1
ATOM 825 C C . PRO A 1 103 ? -10.258 -13.515 11.399 1.00 87.25 103 PRO A C 1
ATOM 827 O O . PRO A 1 103 ? -10.418 -14.732 11.322 1.00 87.25 103 PRO A O 1
ATOM 830 N N . LEU A 1 104 ? -9.730 -12.815 10.394 1.00 86.94 104 LEU A N 1
ATOM 831 C CA . LEU A 1 104 ? -9.264 -13.378 9.128 1.00 86.94 104 LEU A CA 1
ATOM 832 C C . LEU A 1 104 ? -7.834 -12.939 8.816 1.00 86.94 104 LEU A C 1
ATOM 834 O O . LEU A 1 104 ? -7.401 -11.847 9.184 1.00 86.94 104 LEU A O 1
ATOM 838 N N . HIS A 1 105 ? -7.107 -13.791 8.096 1.00 87.25 105 HIS A N 1
ATOM 839 C CA . HIS A 1 105 ? -5.731 -13.524 7.691 1.00 87.25 105 HIS A CA 1
ATOM 840 C C . HIS A 1 105 ? -5.703 -12.738 6.376 1.00 87.25 105 HIS A C 1
ATOM 842 O O . HIS A 1 105 ? -5.781 -13.318 5.293 1.00 87.25 105 HIS A O 1
ATOM 848 N N . ALA A 1 106 ? -5.567 -11.417 6.474 1.00 92.06 106 ALA A N 1
ATOM 849 C CA . ALA A 1 106 ? -5.348 -10.546 5.324 1.00 92.06 106 ALA A CA 1
ATOM 850 C C . ALA A 1 106 ? -3.883 -10.106 5.255 1.00 92.06 106 ALA A C 1
ATOM 852 O O . ALA A 1 106 ? -3.299 -9.692 6.257 1.00 92.06 106 ALA A O 1
ATOM 853 N N . HIS A 1 107 ? -3.307 -10.158 4.057 1.00 92.31 107 HIS A N 1
ATOM 854 C CA . HIS A 1 107 ? -2.007 -9.547 3.781 1.00 92.31 107 HIS A CA 1
ATOM 855 C C . HIS A 1 107 ? -2.139 -8.083 3.395 1.00 92.31 107 HIS A C 1
ATOM 857 O O . HIS A 1 107 ? -1.163 -7.344 3.491 1.00 92.31 107 HIS A O 1
ATOM 863 N N . THR A 1 108 ? -3.318 -7.671 2.931 1.00 94.06 108 THR A N 1
ATOM 864 C CA . THR A 1 108 ? -3.562 -6.306 2.500 1.00 94.06 108 THR A CA 1
ATOM 865 C C . THR A 1 108 ? -4.983 -5.849 2.783 1.00 94.06 108 THR A C 1
ATOM 867 O O . THR A 1 108 ? -5.915 -6.650 2.894 1.00 94.06 108 THR A O 1
ATOM 870 N N . VAL A 1 109 ? -5.124 -4.535 2.906 1.00 96.00 109 VAL A N 1
ATOM 871 C CA . VAL A 1 109 ? -6.377 -3.845 3.180 1.00 96.00 109 VAL A CA 1
ATOM 872 C C . VAL A 1 109 ? -6.398 -2.512 2.439 1.00 96.00 109 VAL A C 1
ATOM 874 O O . VAL A 1 109 ? -5.348 -1.903 2.238 1.00 96.00 109 VAL A O 1
ATOM 877 N N . THR A 1 110 ? -7.576 -2.055 2.030 1.00 96.44 110 THR A N 1
ATOM 878 C CA . THR A 1 110 ? -7.807 -0.700 1.517 1.00 96.44 110 THR A CA 1
ATOM 879 C C . THR A 1 110 ? -9.229 -0.257 1.846 1.00 96.44 110 THR A C 1
ATOM 881 O O . THR A 1 110 ? -10.118 -1.092 1.992 1.00 96.44 110 THR A O 1
ATOM 884 N N . PHE A 1 111 ? -9.453 1.047 1.961 1.00 96.44 111 PHE A N 1
ATOM 885 C CA . PHE A 1 111 ? -10.795 1.616 2.097 1.00 96.44 111 PHE A CA 1
ATOM 886 C C . PHE A 1 111 ? -11.343 1.990 0.724 1.00 96.44 111 PHE A C 1
ATOM 888 O O . PHE A 1 111 ? -10.567 2.375 -0.157 1.00 96.44 111 PHE A O 1
ATOM 895 N N . SER A 1 112 ? -12.654 1.866 0.538 1.00 95.44 112 SER A N 1
ATOM 896 C CA . SER A 1 112 ? -13.331 2.457 -0.611 1.00 95.44 112 SER A CA 1
ATOM 897 C C . SER A 1 112 ? -13.332 3.989 -0.497 1.00 95.44 112 SER A C 1
ATOM 899 O O . SER A 1 112 ? -13.420 4.520 0.612 1.00 95.44 112 SER A O 1
ATOM 901 N N . PRO A 1 113 ? -13.240 4.730 -1.618 1.00 92.69 113 PRO A N 1
ATOM 902 C CA . PRO A 1 113 ? -13.221 6.198 -1.587 1.00 92.69 113 PRO A CA 1
ATOM 903 C C . PRO A 1 113 ? -14.488 6.846 -1.008 1.00 92.69 113 PRO A C 1
ATOM 905 O O . PRO A 1 113 ? -14.449 7.997 -0.588 1.00 92.69 113 PRO A O 1
ATOM 908 N N . ASP A 1 114 ? -15.607 6.121 -0.993 1.00 93.56 114 ASP A N 1
ATOM 909 C CA . ASP A 1 114 ? -16.881 6.555 -0.409 1.00 93.56 114 ASP A CA 1
ATOM 910 C C . ASP A 1 114 ? -16.986 6.305 1.107 1.00 93.56 114 ASP A C 1
ATOM 912 O O . ASP A 1 114 ? -18.011 6.626 1.708 1.00 93.56 114 ASP A O 1
ATOM 916 N N . GLU A 1 115 ? -15.940 5.747 1.728 1.00 94.44 115 GLU A N 1
ATOM 917 C CA . GLU A 1 115 ? -15.851 5.468 3.166 1.00 94.44 115 GLU A CA 1
ATOM 918 C C . GLU A 1 115 ? -16.893 4.471 3.698 1.00 94.44 115 GLU A C 1
ATOM 920 O O . GLU A 1 115 ? -17.143 4.409 4.907 1.00 94.44 115 GLU A O 1
ATOM 925 N N . GLN A 1 116 ? -17.500 3.675 2.812 1.00 94.69 116 GLN A N 1
ATOM 926 C CA . GLN A 1 116 ? -18.509 2.678 3.181 1.00 94.69 116 GLN A CA 1
ATOM 927 C C . GLN A 1 116 ? -17.913 1.291 3.409 1.00 94.69 116 GLN A C 1
ATOM 929 O O . GLN A 1 116 ? -18.355 0.564 4.304 1.00 94.69 116 GLN A O 1
ATOM 934 N N . TYR A 1 117 ? -16.896 0.926 2.626 1.00 96.25 117 TYR A N 1
ATOM 935 C CA . TYR A 1 117 ? -16.378 -0.432 2.570 1.00 96.25 117 TYR A CA 1
ATOM 936 C C . TYR A 1 117 ? -14.900 -0.519 2.939 1.00 96.25 117 TYR A C 1
ATOM 938 O O . TYR A 1 117 ? -14.048 0.243 2.479 1.00 96.25 117 TYR A O 1
ATOM 946 N N . LEU A 1 118 ? -14.584 -1.536 3.731 1.00 97.06 118 LEU A N 1
ATOM 947 C CA . LEU A 1 118 ? -13.237 -2.051 3.891 1.00 97.06 118 LEU A CA 1
ATOM 948 C C . LEU A 1 118 ? -13.050 -3.195 2.901 1.00 97.06 118 LEU A C 1
ATOM 950 O O . LEU A 1 118 ? -13.853 -4.125 2.874 1.00 97.06 118 LEU A O 1
ATOM 954 N N . VAL A 1 119 ? -11.975 -3.171 2.124 1.00 98.00 119 VAL A N 1
ATOM 955 C CA . VAL A 1 119 ? -11.623 -4.263 1.218 1.00 98.00 119 VAL A CA 1
ATOM 956 C C . VAL A 1 119 ? -10.389 -4.977 1.739 1.00 98.00 119 VAL A C 1
ATOM 958 O O . VAL A 1 119 ? -9.362 -4.344 1.979 1.00 98.00 119 VAL A O 1
ATOM 961 N N . THR A 1 120 ? -10.476 -6.293 1.913 1.00 97.25 120 THR A N 1
ATOM 962 C CA . THR A 1 120 ? -9.380 -7.126 2.421 1.00 97.25 120 THR A CA 1
ATOM 963 C C . THR A 1 120 ? -9.039 -8.238 1.441 1.00 97.25 120 THR A C 1
ATOM 965 O O . THR A 1 120 ? -9.909 -8.744 0.733 1.00 97.25 120 THR A O 1
ATOM 968 N N . ALA A 1 121 ? -7.768 -8.635 1.404 1.00 96.50 121 ALA A N 1
ATOM 969 C CA . ALA A 1 121 ? -7.330 -9.813 0.662 1.00 96.50 121 ALA A CA 1
ATOM 970 C C . ALA A 1 121 ? -6.064 -10.424 1.281 1.00 96.50 121 ALA A C 1
ATOM 972 O O . ALA A 1 121 ? -5.301 -9.751 1.986 1.00 96.50 121 ALA A O 1
ATOM 973 N N . GLY A 1 122 ? -5.833 -11.713 1.036 1.00 92.81 122 GLY A N 1
ATOM 974 C CA . GLY A 1 122 ? -4.684 -12.414 1.605 1.00 92.81 122 GLY A CA 1
ATOM 975 C C . GLY A 1 122 ? -4.485 -13.824 1.064 1.00 92.81 122 GLY A C 1
ATOM 976 O O . GLY A 1 122 ? -4.487 -14.051 -0.148 1.00 92.81 122 GLY A O 1
ATOM 977 N N . SER A 1 123 ? -4.263 -14.769 1.979 1.00 91.25 123 SER A N 1
ATOM 978 C CA . SER A 1 123 ? -3.844 -16.141 1.661 1.00 91.25 123 SER A CA 1
ATOM 979 C C . SER A 1 123 ? -4.921 -16.996 0.999 1.00 91.25 123 SER A C 1
ATOM 981 O O . SER A 1 123 ? -4.602 -17.957 0.298 1.00 91.25 123 SER A O 1
ATOM 983 N N . ASP A 1 124 ? -6.193 -16.666 1.216 1.00 92.12 124 ASP A N 1
ATOM 984 C CA . ASP A 1 124 ? -7.338 -17.388 0.656 1.00 92.12 124 ASP A CA 1
ATOM 985 C C . ASP A 1 124 ? -7.699 -16.947 -0.770 1.00 92.12 124 ASP A C 1
ATOM 987 O O . ASP A 1 124 ? -8.638 -17.481 -1.363 1.00 92.12 124 ASP A O 1
ATOM 991 N N . ARG A 1 125 ? -6.894 -16.037 -1.348 1.00 94.75 125 ARG A N 1
ATOM 992 C CA . ARG A 1 125 ? -6.930 -15.635 -2.768 1.00 94.75 125 ARG A CA 1
ATOM 993 C C . ARG A 1 125 ? -8.220 -14.915 -3.165 1.00 94.75 125 ARG A C 1
ATOM 995 O O . ARG A 1 125 ? -8.457 -14.667 -4.347 1.00 94.75 125 ARG A O 1
ATOM 1002 N N . THR A 1 126 ? -9.045 -14.592 -2.177 1.00 95.75 126 THR A N 1
ATOM 1003 C CA . THR A 1 126 ? -10.337 -13.947 -2.350 1.00 95.75 126 THR A CA 1
ATOM 1004 C C . THR A 1 126 ? -10.245 -12.529 -1.811 1.00 95.75 126 THR A C 1
ATOM 1006 O O . THR A 1 126 ? -9.535 -12.242 -0.846 1.00 95.75 126 THR A O 1
ATOM 1009 N N . ILE A 1 127 ? -10.932 -11.624 -2.489 1.00 97.56 127 ILE A N 1
ATOM 1010 C CA . ILE A 1 127 ? -11.047 -10.228 -2.096 1.00 97.56 127 ILE A CA 1
ATOM 1011 C C . ILE A 1 127 ? -12.426 -10.065 -1.474 1.00 97.56 127 ILE A C 1
ATOM 1013 O O . ILE A 1 127 ? -13.415 -10.399 -2.119 1.00 97.56 127 ILE A O 1
ATOM 1017 N N . TYR A 1 128 ? -12.509 -9.545 -0.257 1.00 97.25 128 TYR A N 1
ATOM 1018 C CA . TYR A 1 128 ? -13.774 -9.351 0.451 1.00 97.25 128 TYR A CA 1
ATOM 1019 C C . TYR A 1 128 ? -14.054 -7.875 0.661 1.00 97.25 128 TYR A C 1
ATOM 1021 O O . TYR A 1 128 ? -13.145 -7.117 0.989 1.00 97.25 128 TYR A O 1
ATOM 1029 N N . PHE A 1 129 ? -15.321 -7.503 0.529 1.00 97.56 129 PHE A N 1
ATOM 1030 C CA . PHE A 1 129 ? -15.845 -6.183 0.839 1.00 97.56 129 PHE A CA 1
ATOM 1031 C C . PHE A 1 129 ? -16.671 -6.285 2.113 1.00 97.56 129 PHE A C 1
ATOM 1033 O O . PHE A 1 129 ? -17.644 -7.040 2.176 1.00 97.56 129 PHE A O 1
ATOM 1040 N N . TRP A 1 130 ? -16.288 -5.502 3.108 1.00 97.62 130 TRP A N 1
ATOM 1041 C CA . TRP A 1 130 ? -16.931 -5.436 4.408 1.00 97.62 130 TRP A CA 1
ATOM 1042 C C . TRP A 1 130 ? -17.559 -4.069 4.560 1.00 97.62 130 TRP A C 1
ATOM 1044 O O . TRP A 1 130 ? -16.870 -3.062 4.423 1.00 97.62 130 TRP A O 1
ATOM 1054 N N . ASP A 1 131 ? -18.845 -4.027 4.863 1.00 96.62 131 ASP A N 1
ATOM 1055 C CA . ASP A 1 131 ? -19.474 -2.786 5.292 1.00 96.62 131 ASP A CA 1
ATOM 1056 C C . ASP A 1 131 ? -18.882 -2.381 6.652 1.00 96.62 131 ASP A C 1
ATOM 1058 O O . ASP A 1 131 ? -18.878 -3.167 7.604 1.00 96.62 131 ASP A O 1
ATOM 1062 N N . ILE A 1 132 ? -18.321 -1.173 6.732 1.00 94.38 132 ILE A N 1
ATOM 1063 C CA . ILE A 1 132 ? -17.554 -0.719 7.904 1.00 94.38 132 ILE A CA 1
ATOM 1064 C C . ILE A 1 132 ? -18.454 -0.560 9.135 1.00 94.38 132 ILE A C 1
ATOM 1066 O O . ILE A 1 132 ? -18.006 -0.795 10.256 1.00 94.38 132 ILE A O 1
ATOM 1070 N N . GLN A 1 133 ? -19.717 -0.174 8.937 1.00 91.69 133 GLN A N 1
ATOM 1071 C CA . GLN A 1 133 ? -20.655 0.119 10.023 1.00 91.69 133 GLN A CA 1
ATOM 1072 C C . GLN A 1 133 ? -21.223 -1.154 10.654 1.00 91.69 133 GLN A C 1
ATOM 1074 O O . GLN A 1 133 ? -21.390 -1.241 11.868 1.00 91.69 133 GLN A O 1
ATOM 1079 N N . THR A 1 134 ? -21.536 -2.146 9.826 1.00 93.12 134 THR A N 1
ATOM 1080 C CA . THR A 1 134 ? -22.184 -3.398 10.234 1.00 93.12 134 THR A CA 1
ATOM 1081 C C . THR A 1 134 ? -21.191 -4.535 10.451 1.00 93.12 134 THR A C 1
ATOM 1083 O O . THR A 1 134 ? -21.525 -5.528 11.101 1.00 93.12 134 THR A O 1
ATOM 1086 N N . GLY A 1 135 ? -19.988 -4.426 9.883 1.00 92.81 135 GLY A N 1
ATOM 1087 C CA . GLY A 1 135 ? -18.974 -5.476 9.885 1.00 92.81 135 GLY A CA 1
ATOM 1088 C C . GLY A 1 135 ? -19.332 -6.698 9.039 1.00 92.81 135 GLY A C 1
ATOM 1089 O O . GLY A 1 135 ? -18.670 -7.729 9.151 1.00 92.81 135 GLY A O 1
ATOM 1090 N N . GLN A 1 136 ? -20.385 -6.622 8.222 1.00 94.88 136 GLN A N 1
ATOM 1091 C CA . GLN A 1 136 ? -20.837 -7.736 7.396 1.00 94.88 136 GLN A CA 1
ATOM 1092 C C . GLN A 1 136 ? -20.091 -7.770 6.064 1.00 94.88 136 GLN A C 1
ATOM 1094 O O . GLN A 1 136 ? -19.851 -6.736 5.440 1.00 94.88 136 GLN A O 1
ATOM 1099 N N . CYS A 1 137 ? -19.765 -8.976 5.598 1.00 96.19 137 CYS A N 1
ATOM 1100 C CA . CYS A 1 137 ? -19.271 -9.171 4.241 1.00 96.19 137 CYS A CA 1
ATOM 1101 C C . CYS A 1 137 ? -20.429 -8.982 3.254 1.00 96.19 137 CYS A C 1
ATOM 1103 O O . CYS A 1 137 ? -21.371 -9.775 3.245 1.00 96.19 137 CYS A O 1
ATOM 1105 N N . VAL A 1 138 ? -20.347 -7.961 2.404 1.00 96.38 138 VAL A N 1
ATOM 1106 C CA . VAL A 1 138 ? -21.396 -7.625 1.426 1.00 96.38 138 VAL A CA 1
ATOM 1107 C C . VAL A 1 138 ? -21.123 -8.200 0.040 1.00 96.38 138 VAL A C 1
ATOM 1109 O O . VAL A 1 138 ? -22.051 -8.430 -0.734 1.00 96.38 138 VAL A O 1
ATOM 1112 N N . ARG A 1 139 ? -19.849 -8.432 -0.296 1.00 95.19 139 ARG A N 1
ATOM 1113 C CA . ARG A 1 139 ? -19.415 -8.905 -1.616 1.00 95.19 139 ARG A CA 1
ATOM 1114 C C . ARG A 1 139 ? -18.044 -9.563 -1.518 1.00 95.19 139 ARG A C 1
ATOM 1116 O O . ARG A 1 139 ? -17.250 -9.218 -0.648 1.00 95.19 139 ARG A O 1
ATOM 1123 N N . HIS A 1 140 ? -17.754 -10.477 -2.437 1.00 95.75 140 HIS A N 1
ATOM 1124 C CA . HIS A 1 140 ? -16.405 -10.990 -2.637 1.00 95.75 140 HIS A CA 1
ATOM 1125 C C . HIS A 1 140 ? -16.085 -11.158 -4.124 1.00 95.75 140 HIS A C 1
ATOM 1127 O O . HIS A 1 140 ? -16.983 -11.385 -4.935 1.00 95.75 140 HIS A O 1
ATOM 1133 N N . PHE A 1 141 ? -14.802 -11.063 -4.465 1.00 97.19 141 PHE A N 1
ATOM 1134 C CA . PHE A 1 141 ? -14.263 -11.370 -5.785 1.00 97.19 141 PHE A CA 1
ATOM 1135 C C . PHE A 1 141 ? -13.263 -12.518 -5.689 1.00 97.19 141 PHE A C 1
ATOM 1137 O O . PHE A 1 141 ? -12.336 -12.492 -4.876 1.00 97.19 141 PHE A O 1
ATOM 1144 N N . SER A 1 142 ? -13.439 -13.515 -6.552 1.00 94.69 142 SER A N 1
ATOM 1145 C CA . SER A 1 142 ? -12.585 -14.699 -6.633 1.00 94.69 142 SER A CA 1
ATOM 1146 C C . SER A 1 142 ? -12.047 -14.845 -8.052 1.00 94.69 142 SER A C 1
ATOM 1148 O O . SER A 1 142 ? -12.774 -14.661 -9.025 1.00 94.69 142 SER A O 1
ATOM 1150 N N . GLY A 1 143 ? -10.764 -15.183 -8.182 1.00 92.12 143 GLY A N 1
ATOM 1151 C CA . GLY A 1 143 ? -10.126 -15.368 -9.490 1.00 92.12 143 GLY A CA 1
ATOM 1152 C C . GLY A 1 143 ? -8.604 -15.475 -9.443 1.00 92.12 143 GLY A C 1
ATOM 1153 O O . GLY A 1 143 ? -8.012 -16.089 -10.331 1.00 92.12 143 GLY A O 1
ATOM 1154 N N . HIS A 1 144 ? -7.961 -14.937 -8.402 1.00 95.56 144 HIS A N 1
ATOM 1155 C CA . HIS A 1 144 ? -6.529 -15.139 -8.193 1.00 95.56 144 HIS A CA 1
ATOM 1156 C C . HIS A 1 144 ? -6.203 -16.614 -7.926 1.00 95.56 144 HIS A C 1
ATOM 1158 O O . HIS A 1 144 ? -6.935 -17.339 -7.248 1.00 95.56 144 HIS A O 1
ATOM 1164 N N . ARG A 1 145 ? -5.075 -17.064 -8.474 1.00 93.75 145 ARG A N 1
ATOM 1165 C CA . ARG A 1 145 ? -4.551 -18.429 -8.318 1.00 93.75 145 ARG A CA 1
ATOM 1166 C C . ARG A 1 145 ? -3.601 -18.541 -7.130 1.00 93.75 145 ARG A C 1
ATOM 1168 O O . ARG A 1 145 ? -3.445 -19.639 -6.589 1.00 93.75 145 ARG A O 1
ATOM 1175 N N . GLY A 1 146 ? -3.017 -17.418 -6.715 1.00 94.38 146 GLY A N 1
ATOM 1176 C CA . GLY A 1 146 ? -2.129 -17.279 -5.562 1.00 94.38 146 GLY A CA 1
ATOM 1177 C C . GLY A 1 146 ? -2.624 -16.247 -4.547 1.00 94.38 146 GLY A C 1
ATOM 1178 O O . GLY A 1 146 ? -3.736 -15.734 -4.651 1.00 94.38 146 GLY A O 1
ATOM 1179 N N . GLN A 1 147 ? -1.797 -15.991 -3.534 1.00 94.62 147 GLN A N 1
ATOM 1180 C CA . GLN A 1 147 ? -2.092 -15.016 -2.481 1.00 94.62 147 GLN A CA 1
ATOM 1181 C C . GLN A 1 147 ? -2.177 -13.605 -3.068 1.00 94.62 147 GLN A C 1
ATOM 1183 O O . GLN A 1 147 ? -1.492 -13.312 -4.041 1.00 94.62 147 GLN A O 1
ATOM 1188 N N . VAL A 1 148 ? -2.987 -12.735 -2.466 1.00 96.69 148 VAL A N 1
ATOM 1189 C CA . VAL A 1 148 ? -3.118 -11.329 -2.879 1.00 96.69 148 VAL A CA 1
ATOM 1190 C C . VAL A 1 148 ? -2.344 -10.443 -1.907 1.00 96.69 148 VAL A C 1
ATOM 1192 O O . VAL A 1 148 ? -2.595 -10.474 -0.702 1.00 96.69 148 VAL A O 1
ATOM 1195 N N . TYR A 1 149 ? -1.413 -9.641 -2.424 1.00 94.50 149 TYR A N 1
ATOM 1196 C CA . TYR A 1 149 ? -0.514 -8.799 -1.622 1.00 94.50 149 TYR A CA 1
ATOM 1197 C C . TYR A 1 149 ? -0.774 -7.300 -1.768 1.00 94.50 149 TYR A C 1
ATOM 1199 O O . TYR A 1 149 ? -0.291 -6.507 -0.952 1.00 94.50 149 TYR A O 1
ATOM 1207 N N . ALA A 1 150 ? -1.526 -6.903 -2.794 1.00 94.81 150 ALA A N 1
ATOM 1208 C CA . ALA A 1 150 ? -1.773 -5.511 -3.120 1.00 94.81 150 ALA A CA 1
ATOM 1209 C C . ALA A 1 150 ? -3.221 -5.279 -3.557 1.00 94.81 150 ALA A C 1
ATOM 1211 O O . ALA A 1 150 ? -3.789 -6.074 -4.305 1.00 94.81 150 ALA A O 1
ATOM 1212 N N . LEU A 1 151 ? -3.787 -4.168 -3.084 1.00 97.12 151 LEU A N 1
ATOM 1213 C CA . LEU A 1 151 ? -5.103 -3.655 -3.451 1.00 97.12 151 LEU A CA 1
ATOM 1214 C C . LEU A 1 151 ? -5.009 -2.137 -3.604 1.00 97.12 151 LEU A C 1
ATOM 1216 O O . LEU A 1 151 ? -4.359 -1.482 -2.786 1.00 97.12 151 LEU A O 1
ATOM 1220 N N . SER A 1 152 ? -5.667 -1.581 -4.616 1.00 95.94 152 SER A N 1
ATOM 1221 C CA . SER A 1 152 ? -5.775 -0.134 -4.800 1.00 95.94 152 SER A CA 1
ATOM 1222 C C . SER A 1 152 ? -7.022 0.219 -5.608 1.00 95.94 152 SER A C 1
ATOM 1224 O O . SER A 1 152 ? -7.353 -0.480 -6.564 1.00 95.94 152 SER A O 1
ATOM 1226 N N . PHE A 1 153 ? -7.721 1.285 -5.224 1.00 95.81 153 PHE A N 1
ATOM 1227 C CA . PHE A 1 153 ? -8.873 1.787 -5.971 1.00 95.81 153 PHE A CA 1
ATOM 1228 C C . PHE A 1 153 ? -8.446 2.807 -7.025 1.00 95.81 153 PHE A C 1
ATOM 1230 O O . PHE A 1 153 ? -7.577 3.641 -6.779 1.00 95.81 153 PHE A O 1
ATOM 1237 N N . ALA A 1 154 ? -9.117 2.763 -8.169 1.00 94.38 154 ALA A N 1
ATOM 1238 C CA . ALA A 1 154 ? -8.996 3.708 -9.266 1.00 94.38 154 ALA A CA 1
ATOM 1239 C C . ALA A 1 154 ? -10.372 4.209 -9.717 1.00 94.38 154 ALA A C 1
ATOM 1241 O O . ALA A 1 154 ? -11.410 3.716 -9.264 1.00 94.38 154 ALA A O 1
ATOM 1242 N N . ASP A 1 155 ? -10.367 5.207 -10.603 1.00 89.62 155 ASP A N 1
ATOM 1243 C CA . ASP A 1 155 ? -11.569 5.773 -11.222 1.00 89.62 155 ASP A CA 1
ATOM 1244 C C . ASP A 1 155 ? -12.680 6.120 -10.208 1.00 89.62 155 ASP A C 1
ATOM 1246 O O . ASP A 1 155 ? -13.828 5.678 -10.309 1.00 89.62 155 ASP A O 1
ATOM 1250 N N . ALA A 1 156 ? -12.294 6.860 -9.160 1.00 87.00 156 ALA A N 1
ATOM 1251 C CA . ALA A 1 156 ? -13.163 7.253 -8.046 1.00 87.00 156 ALA A CA 1
ATOM 1252 C C . ALA A 1 156 ? -13.858 6.076 -7.327 1.00 87.00 156 ALA A C 1
ATOM 1254 O O . ALA A 1 156 ? -14.938 6.234 -6.765 1.00 87.00 156 ALA A O 1
ATOM 1255 N N . GLY A 1 157 ? -13.233 4.895 -7.322 1.00 90.94 157 GLY A N 1
ATOM 1256 C CA . GLY A 1 157 ? -13.740 3.707 -6.635 1.00 90.94 157 GLY A CA 1
ATOM 1257 C C . GLY A 1 157 ? -14.479 2.723 -7.538 1.00 90.94 157 GLY A C 1
ATOM 1258 O O . GLY A 1 157 ? -14.864 1.662 -7.059 1.00 90.94 157 GLY A O 1
ATOM 1259 N N . ARG A 1 158 ? -14.645 3.025 -8.833 1.00 93.75 158 ARG A N 1
ATOM 1260 C CA . ARG A 1 158 ? -15.315 2.128 -9.791 1.00 93.75 158 ARG A CA 1
ATOM 1261 C C . ARG A 1 158 ? -14.475 0.916 -10.169 1.00 93.75 158 ARG A C 1
ATOM 1263 O O . ARG A 1 158 ? -15.032 -0.140 -10.469 1.00 93.75 158 ARG A O 1
ATOM 1270 N N . ILE A 1 159 ? -13.151 1.061 -10.147 1.00 96.00 159 ILE A N 1
ATOM 1271 C CA . ILE A 1 159 ? -12.211 -0.014 -10.460 1.00 96.00 159 ILE A CA 1
ATOM 1272 C C . ILE A 1 159 ? -11.393 -0.346 -9.216 1.00 96.00 159 ILE A C 1
ATOM 1274 O O . ILE A 1 159 ? -10.751 0.524 -8.629 1.00 96.00 159 ILE A O 1
ATOM 1278 N N . LEU A 1 160 ? -11.377 -1.619 -8.834 1.00 97.56 160 LEU A N 1
ATOM 1279 C CA . LEU A 1 160 ? -10.437 -2.153 -7.857 1.00 97.56 160 LEU A CA 1
ATOM 1280 C C . LEU A 1 160 ? -9.322 -2.888 -8.598 1.00 97.56 160 LEU A C 1
ATOM 1282 O O . LEU A 1 160 ? -9.590 -3.803 -9.370 1.00 97.56 160 LEU A O 1
ATOM 1286 N N . ILE A 1 161 ? -8.073 -2.522 -8.336 1.00 97.81 161 ILE A N 1
ATOM 1287 C CA . ILE A 1 161 ? -6.896 -3.214 -8.858 1.00 97.81 161 ILE A CA 1
ATOM 1288 C C . ILE A 1 161 ? -6.327 -4.106 -7.760 1.00 97.81 161 ILE A C 1
ATOM 1290 O O . ILE A 1 161 ? -6.070 -3.644 -6.646 1.00 97.81 161 ILE A O 1
ATOM 1294 N N . SER A 1 162 ? -6.104 -5.378 -8.074 1.00 97.81 162 SER A N 1
ATOM 1295 C CA . SER A 1 162 ? -5.495 -6.352 -7.173 1.00 97.81 162 SER A CA 1
ATOM 1296 C C . SER A 1 162 ? -4.295 -7.043 -7.808 1.00 97.81 162 SER A C 1
ATOM 1298 O O . SER A 1 162 ? -4.273 -7.313 -9.009 1.00 97.81 162 SER A O 1
ATOM 1300 N N . GLY A 1 163 ? -3.293 -7.352 -6.989 1.00 96.12 163 GLY A N 1
ATOM 1301 C CA . GLY A 1 163 ? -2.089 -8.059 -7.420 1.00 96.12 163 GLY A CA 1
ATOM 1302 C C . GLY A 1 163 ? -1.555 -8.988 -6.336 1.00 96.12 163 GLY A C 1
ATOM 1303 O O . GLY A 1 163 ? -1.646 -8.681 -5.142 1.00 96.12 163 GLY A O 1
ATOM 1304 N N . GLY A 1 164 ? -1.001 -10.129 -6.740 1.00 90.00 164 GLY A N 1
ATOM 1305 C CA . GLY A 1 164 ? -0.317 -11.020 -5.804 1.00 90.00 164 GLY A CA 1
ATOM 1306 C C . GLY A 1 164 ? 0.267 -12.295 -6.407 1.00 90.00 164 GLY A C 1
ATOM 1307 O O . GLY A 1 164 ? 1.385 -12.679 -6.076 1.00 90.00 164 GLY A O 1
ATOM 1308 N N . ASP A 1 165 ? -0.448 -12.931 -7.335 1.00 92.38 165 ASP A N 1
ATOM 1309 C CA . ASP A 1 165 ? 0.113 -13.969 -8.204 1.00 92.38 165 ASP A CA 1
ATOM 1310 C C . ASP A 1 165 ? 0.818 -13.328 -9.409 1.00 92.38 165 ASP A C 1
ATOM 1312 O O . ASP A 1 165 ? 1.132 -12.138 -9.394 1.00 92.38 165 ASP A O 1
ATOM 1316 N N . SER A 1 166 ? 1.082 -14.098 -10.463 1.00 95.00 166 SER A N 1
ATOM 1317 C CA . SER A 1 166 ? 1.626 -13.584 -11.724 1.00 95.00 166 SER A CA 1
ATOM 1318 C C . SER A 1 166 ? 0.601 -12.786 -12.544 1.00 95.00 166 SER A C 1
ATOM 1320 O O . SER A 1 166 ? 0.700 -12.729 -13.766 1.00 95.00 166 SER A O 1
ATOM 1322 N N . THR A 1 167 ? -0.428 -12.226 -11.899 1.00 96.25 167 THR A N 1
ATOM 1323 C CA . THR A 1 167 ? -1.476 -11.447 -12.556 1.00 96.25 167 THR A CA 1
ATOM 1324 C C . THR A 1 167 ? -1.787 -10.164 -11.795 1.00 96.25 167 THR A C 1
ATOM 1326 O O . THR A 1 167 ? -1.775 -10.117 -10.559 1.00 96.25 167 THR A O 1
ATOM 1329 N N . VAL A 1 168 ? -2.122 -9.121 -12.550 1.00 97.31 168 VAL A N 1
ATOM 1330 C CA . VAL A 1 168 ? -2.886 -7.976 -12.048 1.00 97.31 168 VAL A CA 1
ATOM 1331 C C . VAL A 1 168 ? -4.319 -8.134 -12.531 1.00 97.31 168 VAL A C 1
ATOM 1333 O O . VAL A 1 168 ? -4.560 -8.416 -13.704 1.00 97.31 168 VAL A O 1
ATOM 1336 N N . ARG A 1 169 ? -5.283 -7.953 -11.633 1.00 97.56 169 ARG A N 1
ATOM 1337 C CA . ARG A 1 169 ? -6.708 -8.014 -11.959 1.00 97.56 169 ARG A CA 1
ATOM 1338 C C . ARG A 1 169 ? -7.361 -6.671 -11.701 1.00 97.56 169 ARG A C 1
ATOM 1340 O O . ARG A 1 169 ? -7.132 -6.061 -10.661 1.00 97.56 169 ARG A O 1
ATOM 1347 N N . LEU A 1 170 ? -8.167 -6.233 -12.659 1.00 97.62 170 LEU A N 1
ATOM 1348 C CA . LEU A 1 170 ? -8.960 -5.018 -12.596 1.00 97.62 170 LEU A CA 1
ATOM 1349 C C . LEU A 1 170 ? -10.421 -5.437 -12.499 1.00 97.62 170 LEU A C 1
ATOM 1351 O O . LEU A 1 170 ? -10.949 -6.079 -13.407 1.00 97.62 170 LEU A O 1
ATOM 1355 N N . TRP A 1 171 ? -11.050 -5.103 -11.383 1.00 97.56 171 TRP A N 1
ATOM 1356 C CA . TRP A 1 171 ? -12.421 -5.470 -11.071 1.00 97.56 171 TRP A CA 1
ATOM 1357 C C . TRP A 1 171 ? -13.302 -4.242 -11.178 1.00 97.56 171 TRP A C 1
ATOM 1359 O O . TRP A 1 171 ? -13.071 -3.253 -10.482 1.00 97.56 171 TRP A O 1
ATOM 1369 N N . ASN A 1 172 ? -14.339 -4.315 -12.000 1.00 96.44 172 ASN A N 1
ATOM 1370 C CA . ASN A 1 172 ? -15.418 -3.351 -11.923 1.00 96.44 172 ASN A CA 1
ATOM 1371 C C . ASN A 1 172 ? -16.221 -3.626 -10.644 1.00 96.44 172 ASN A C 1
ATOM 1373 O O . ASN A 1 172 ? -16.768 -4.713 -10.456 1.00 96.44 172 ASN A O 1
ATOM 1377 N N . VAL A 1 173 ? -16.258 -2.651 -9.742 1.00 95.31 173 VAL A N 1
ATOM 1378 C CA . VAL A 1 173 ? -16.788 -2.832 -8.385 1.00 95.31 173 VAL A CA 1
ATOM 1379 C C . VAL A 1 173 ? -18.298 -3.067 -8.396 1.00 95.31 173 VAL A C 1
ATOM 1381 O O . VAL A 1 173 ? -18.789 -3.911 -7.643 1.00 95.31 173 VAL A O 1
ATOM 1384 N N . ASP A 1 174 ? -19.020 -2.409 -9.304 1.00 92.69 174 ASP A N 1
ATOM 1385 C CA . ASP A 1 174 ? -20.477 -2.503 -9.411 1.00 92.69 174 ASP A CA 1
ATOM 1386 C C . ASP A 1 174 ? -20.918 -3.843 -10.015 1.00 92.69 174 ASP A C 1
ATOM 1388 O O . ASP A 1 174 ? -21.743 -4.562 -9.437 1.00 92.69 174 ASP A O 1
ATOM 1392 N N . THR A 1 175 ? -20.327 -4.209 -11.153 1.00 94.31 175 THR A N 1
ATOM 1393 C CA . THR A 1 175 ? -20.716 -5.382 -11.958 1.00 94.31 175 THR A CA 1
ATOM 1394 C C . THR A 1 175 ? -20.021 -6.673 -11.529 1.00 94.31 175 THR A C 1
ATOM 1396 O O . THR A 1 175 ? -20.574 -7.754 -11.711 1.00 94.31 175 THR A O 1
ATOM 1399 N N . GLY A 1 176 ? -18.825 -6.579 -10.943 1.00 92.62 176 GLY A N 1
ATOM 1400 C CA . GLY A 1 176 ? -17.953 -7.721 -10.663 1.00 92.62 176 GLY A CA 1
ATOM 1401 C C . GLY A 1 176 ? -17.195 -8.257 -11.882 1.00 92.62 176 GLY A C 1
ATOM 1402 O O . GLY A 1 176 ? -16.519 -9.279 -11.763 1.00 92.62 176 GLY A O 1
ATOM 1403 N N . GLU A 1 177 ? -17.285 -7.598 -13.042 1.00 95.50 177 GLU A N 1
ATOM 1404 C CA . GLU A 1 177 ? -16.503 -7.971 -14.224 1.00 95.50 177 GLU A CA 1
ATOM 1405 C C . GLU A 1 177 ? -14.999 -7.807 -13.966 1.00 95.50 177 GLU A C 1
ATOM 1407 O O . GLU A 1 177 ? -14.565 -6.862 -13.304 1.00 95.50 177 GLU A O 1
ATOM 1412 N N . CYS A 1 178 ? -14.202 -8.743 -14.487 1.00 95.81 178 CYS A N 1
ATOM 1413 C CA . CYS A 1 178 ? -12.765 -8.810 -14.245 1.00 95.81 178 CYS A CA 1
ATOM 1414 C C . CYS A 1 178 ? -11.978 -8.816 -15.556 1.00 95.81 178 CYS A C 1
ATOM 1416 O O . CYS A 1 178 ? -12.091 -9.753 -16.348 1.00 95.81 178 CYS A O 1
ATOM 1418 N N . SER A 1 179 ? -11.107 -7.825 -15.718 1.00 95.44 179 SER A N 1
ATOM 1419 C CA . SER A 1 179 ? -10.041 -7.821 -16.720 1.00 95.44 179 SER A CA 1
ATOM 1420 C C . SER A 1 179 ? -8.741 -8.297 -16.074 1.00 95.44 179 SER A C 1
ATOM 1422 O O . SER A 1 179 ? -8.420 -7.911 -14.950 1.00 95.44 179 SER A O 1
ATOM 1424 N N . THR A 1 180 ? -7.993 -9.167 -16.753 1.00 95.75 180 THR A N 1
ATOM 1425 C CA . THR A 1 180 ? -6.750 -9.756 -16.225 1.00 95.75 180 THR A CA 1
ATOM 1426 C C . THR A 1 180 ? -5.568 -9.385 -17.111 1.00 95.75 180 THR A C 1
ATOM 1428 O O . THR A 1 180 ? -5.656 -9.495 -18.330 1.00 95.75 180 THR A O 1
ATOM 1431 N N . LEU A 1 181 ? -4.468 -8.980 -16.480 1.00 96.44 181 LEU A N 1
ATOM 1432 C CA . LEU A 1 181 ? -3.159 -8.785 -17.088 1.00 96.44 181 LEU A CA 1
ATOM 1433 C C . LEU A 1 181 ? -2.211 -9.862 -16.559 1.00 96.44 181 LEU A C 1
ATOM 1435 O O . LEU A 1 181 ? -1.895 -9.868 -15.367 1.00 96.44 181 LEU A O 1
ATOM 1439 N N . ASP A 1 182 ? -1.757 -10.751 -17.437 1.00 95.62 182 ASP A N 1
ATOM 1440 C CA . ASP A 1 182 ? -0.729 -11.740 -17.115 1.00 95.62 182 ASP A CA 1
ATOM 1441 C C . ASP A 1 182 ? 0.666 -11.095 -17.169 1.00 95.62 182 ASP A C 1
ATOM 1443 O O . ASP A 1 182 ? 0.977 -10.322 -18.077 1.00 95.62 182 ASP A O 1
ATOM 1447 N N . LEU A 1 183 ? 1.500 -11.405 -16.178 1.00 94.88 183 LEU A N 1
ATOM 1448 C CA . LEU A 1 183 ? 2.875 -10.927 -16.038 1.00 94.88 183 LEU A CA 1
ATOM 1449 C C . LEU A 1 183 ? 3.834 -12.113 -15.878 1.00 94.88 183 LEU A C 1
ATOM 1451 O O . LEU A 1 183 ? 3.440 -13.196 -15.445 1.00 94.88 183 LEU A O 1
ATOM 1455 N N . ASP A 1 184 ? 5.114 -11.889 -16.168 1.00 91.25 184 ASP A N 1
ATOM 1456 C CA . ASP A 1 184 ? 6.143 -12.939 -16.132 1.00 91.25 184 ASP A CA 1
ATOM 1457 C C . ASP A 1 184 ? 6.551 -13.361 -14.707 1.00 91.25 184 ASP A C 1
ATOM 1459 O O . ASP A 1 184 ? 7.208 -14.383 -14.508 1.00 91.25 184 ASP A O 1
ATOM 1463 N N . SER A 1 185 ? 6.149 -12.595 -13.688 1.00 94.44 185 SER A N 1
ATOM 1464 C CA . SER A 1 185 ? 6.482 -12.849 -12.285 1.00 94.44 185 SER A CA 1
ATOM 1465 C C . SER A 1 185 ? 5.375 -12.377 -11.344 1.00 94.44 185 SER A C 1
ATOM 1467 O O . SER A 1 185 ? 4.447 -11.678 -11.751 1.00 94.44 185 SER A O 1
ATOM 1469 N N . PHE A 1 186 ? 5.464 -12.777 -10.074 1.00 94.25 186 PHE A N 1
ATOM 1470 C CA . PHE A 1 186 ? 4.476 -12.424 -9.057 1.00 94.25 186 PHE A CA 1
ATOM 1471 C C . PHE A 1 186 ? 4.441 -10.915 -8.794 1.00 94.25 186 PHE A C 1
ATOM 1473 O O . PHE A 1 186 ? 5.446 -10.214 -8.934 1.00 94.25 186 PHE A O 1
ATOM 1480 N N . VAL A 1 187 ? 3.279 -10.417 -8.386 1.00 96.69 187 VAL A N 1
ATOM 1481 C CA . VAL A 1 187 ? 3.069 -9.002 -8.072 1.00 96.69 187 VAL A CA 1
ATOM 1482 C C . VAL A 1 187 ? 3.211 -8.768 -6.574 1.00 96.69 187 VAL A C 1
ATOM 1484 O O . VAL A 1 187 ? 2.453 -9.308 -5.773 1.00 96.69 187 VAL A O 1
ATOM 1487 N N . SER A 1 188 ? 4.152 -7.920 -6.176 1.00 95.12 188 SER A N 1
ATOM 1488 C CA . SER A 1 188 ? 4.426 -7.637 -4.762 1.00 95.12 188 SER A CA 1
ATOM 1489 C C . SER A 1 188 ? 3.731 -6.371 -4.249 1.00 95.12 188 SER A C 1
ATOM 1491 O O . SER A 1 188 ? 3.413 -6.279 -3.057 1.00 95.12 188 SER A O 1
ATOM 1493 N N . ALA A 1 189 ? 3.488 -5.397 -5.132 1.00 95.31 189 ALA A N 1
ATOM 1494 C CA . ALA A 1 189 ? 2.860 -4.117 -4.817 1.00 95.31 189 ALA A CA 1
ATOM 1495 C C . ALA A 1 189 ? 2.138 -3.520 -6.034 1.00 95.31 189 ALA A C 1
ATOM 1497 O O . ALA A 1 189 ? 2.555 -3.701 -7.177 1.00 95.31 189 ALA A O 1
ATOM 1498 N N . VAL A 1 190 ? 1.077 -2.760 -5.766 1.00 97.38 190 VAL A N 1
ATOM 1499 C CA . VAL A 1 190 ? 0.317 -1.980 -6.750 1.00 97.38 190 VAL A CA 1
ATOM 1500 C C . VAL A 1 190 ? 0.024 -0.614 -6.139 1.00 97.38 190 VAL A C 1
ATOM 1502 O O . VAL A 1 190 ? -0.286 -0.529 -4.949 1.00 97.38 190 VAL A O 1
ATOM 1505 N N . ALA A 1 191 ? 0.104 0.437 -6.947 1.00 96.81 191 ALA A N 1
ATOM 1506 C CA . ALA A 1 191 ? -0.349 1.777 -6.595 1.00 96.81 191 ALA A CA 1
ATOM 1507 C C . ALA A 1 191 ? -1.096 2.400 -7.778 1.00 96.81 191 ALA A C 1
ATOM 1509 O O . ALA A 1 191 ? -0.730 2.170 -8.928 1.00 96.81 191 ALA A O 1
ATOM 1510 N N . VAL A 1 192 ? -2.121 3.198 -7.496 1.00 97.00 192 VAL A N 1
ATOM 1511 C CA . VAL A 1 192 ? -2.862 3.966 -8.504 1.00 97.00 192 VAL A CA 1
ATOM 1512 C C . VAL A 1 192 ? -2.395 5.412 -8.468 1.00 97.00 192 VAL A C 1
ATOM 1514 O O . VAL A 1 192 ? -2.181 5.985 -7.398 1.00 97.00 192 VAL A O 1
ATOM 1517 N N . HIS A 1 193 ? -2.196 5.979 -9.648 1.00 96.19 193 HIS A N 1
ATOM 1518 C CA . HIS A 1 193 ? -1.795 7.362 -9.812 1.00 96.19 193 HIS A CA 1
ATOM 1519 C C . HIS A 1 193 ? -2.997 8.304 -9.568 1.00 96.19 193 HIS A C 1
ATOM 1521 O O . HIS A 1 193 ? -4.131 7.936 -9.881 1.00 96.19 193 HIS A O 1
ATOM 1527 N N . PRO A 1 194 ? -2.789 9.529 -9.039 1.00 92.56 194 PRO A N 1
ATOM 1528 C CA . PRO A 1 194 ? -3.881 10.461 -8.734 1.00 92.56 194 PRO A CA 1
ATOM 1529 C C . PRO A 1 194 ? -4.751 10.882 -9.928 1.00 92.56 194 PRO A C 1
ATOM 1531 O O . PRO A 1 194 ? -5.869 11.346 -9.724 1.00 92.56 194 PRO A O 1
ATOM 1534 N N . ASP A 1 195 ? -4.269 10.719 -11.165 1.00 92.00 195 ASP A N 1
ATOM 1535 C CA . ASP A 1 195 ? -5.082 10.934 -12.373 1.00 92.00 195 ASP A CA 1
ATOM 1536 C C . ASP A 1 195 ? -6.264 9.960 -12.478 1.00 92.00 195 ASP A C 1
ATOM 1538 O O . ASP A 1 195 ? -7.221 10.268 -13.179 1.00 92.00 195 ASP A O 1
ATOM 1542 N N . GLY A 1 196 ? -6.216 8.803 -11.808 1.00 90.50 196 GLY A N 1
ATOM 1543 C CA . GLY A 1 196 ? -7.228 7.750 -11.872 1.00 90.50 196 GLY A CA 1
ATOM 1544 C C . GLY A 1 196 ? -7.187 6.871 -13.127 1.00 90.50 196 GLY A C 1
ATOM 1545 O O . GLY A 1 196 ? -8.033 5.987 -13.244 1.00 90.50 196 GLY A O 1
ATOM 1546 N N . HIS A 1 197 ? -6.226 7.082 -14.030 1.00 91.44 197 HIS A N 1
ATOM 1547 C CA . HIS A 1 197 ? -6.096 6.378 -15.315 1.00 91.44 197 HIS A CA 1
ATOM 1548 C C . HIS A 1 197 ? -4.788 5.590 -15.417 1.00 91.44 197 HIS A C 1
ATOM 1550 O O . HIS A 1 197 ? -4.694 4.665 -16.216 1.00 91.44 197 HIS A O 1
ATOM 1556 N N . THR A 1 198 ? -3.800 5.912 -14.583 1.00 95.81 198 THR A N 1
ATOM 1557 C CA . THR A 1 198 ? -2.493 5.257 -14.571 1.00 95.81 198 THR A CA 1
ATOM 1558 C C . THR A 1 198 ? -2.325 4.423 -13.300 1.00 95.81 198 THR A C 1
ATOM 1560 O O . THR A 1 198 ? -2.759 4.807 -12.211 1.00 95.81 198 THR A O 1
ATOM 1563 N N . PHE A 1 199 ? -1.646 3.282 -13.399 1.00 97.50 199 PHE A N 1
ATOM 1564 C CA . PHE A 1 199 ? -1.230 2.507 -12.233 1.00 97.50 199 PHE A CA 1
ATOM 1565 C C . PHE A 1 199 ? 0.208 2.009 -12.370 1.00 97.50 199 PHE A C 1
ATOM 1567 O O . PHE A 1 199 ? 0.735 1.839 -13.469 1.00 97.50 199 PHE A O 1
ATOM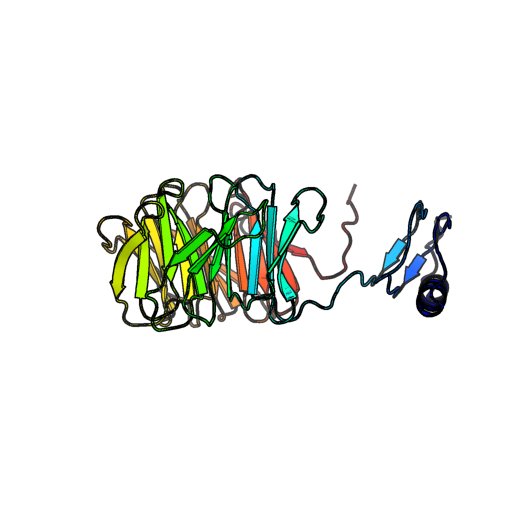 1574 N N . ALA A 1 200 ? 0.852 1.781 -11.231 1.00 98.12 200 ALA A N 1
ATOM 1575 C CA . ALA A 1 200 ? 2.164 1.164 -11.143 1.00 98.12 200 ALA A CA 1
ATOM 1576 C C . ALA A 1 200 ? 2.049 -0.212 -10.492 1.00 98.12 200 ALA A C 1
ATOM 1578 O O . ALA A 1 200 ? 1.351 -0.385 -9.489 1.00 98.12 200 ALA A O 1
ATOM 1579 N N . VAL A 1 201 ? 2.783 -1.175 -11.038 1.00 97.94 201 VAL A N 1
ATOM 1580 C CA . VAL A 1 201 ? 2.895 -2.535 -10.513 1.00 97.94 201 VAL A CA 1
ATOM 1581 C C . VAL A 1 201 ? 4.359 -2.884 -10.289 1.00 97.94 201 VAL A C 1
ATOM 1583 O O . VAL A 1 201 ? 5.190 -2.685 -11.173 1.00 97.94 201 VAL A O 1
ATOM 1586 N N . ALA A 1 202 ? 4.676 -3.405 -9.106 1.00 97.31 202 ALA A N 1
ATOM 1587 C CA . ALA A 1 202 ? 5.984 -3.963 -8.798 1.00 97.31 202 ALA A CA 1
ATOM 1588 C C . ALA A 1 202 ? 5.957 -5.482 -8.968 1.00 97.31 202 ALA A C 1
ATOM 1590 O O . ALA A 1 202 ? 5.073 -6.165 -8.443 1.00 97.31 202 ALA A O 1
ATOM 1591 N N . THR A 1 203 ? 6.937 -5.992 -9.703 1.00 95.62 203 THR A N 1
ATOM 1592 C CA . THR A 1 203 ? 7.055 -7.408 -10.056 1.00 95.62 203 THR A CA 1
ATOM 1593 C C . THR A 1 203 ? 8.194 -8.072 -9.286 1.00 95.62 203 THR A C 1
ATOM 1595 O O . THR A 1 203 ? 9.141 -7.408 -8.856 1.00 95.62 203 THR A O 1
ATOM 1598 N N . GLY A 1 204 ? 8.138 -9.398 -9.159 1.00 92.12 204 GLY A N 1
ATOM 1599 C CA . GLY A 1 204 ? 9.188 -10.210 -8.540 1.00 92.12 204 GLY A CA 1
ATOM 1600 C C . GLY A 1 204 ? 10.539 -10.177 -9.265 1.00 92.12 204 GLY A C 1
ATOM 1601 O O . GLY A 1 204 ? 11.517 -10.700 -8.743 1.00 92.12 204 GLY A O 1
ATOM 1602 N N . GLU A 1 205 ? 10.621 -9.545 -10.439 1.00 93.31 205 GLU A N 1
ATOM 1603 C CA . GLU A 1 205 ? 11.882 -9.271 -11.145 1.00 93.31 205 GLU A CA 1
ATOM 1604 C C . GLU A 1 205 ? 12.557 -7.966 -10.684 1.00 93.31 205 GLU A C 1
ATOM 1606 O O . GLU A 1 205 ? 13.515 -7.505 -11.299 1.00 93.31 205 GLU A O 1
ATOM 1611 N N . ASN A 1 206 ? 12.068 -7.350 -9.601 1.00 94.75 206 ASN A N 1
ATOM 1612 C CA . ASN A 1 206 ? 12.547 -6.068 -9.063 1.00 94.75 206 ASN A CA 1
ATOM 1613 C C . ASN A 1 206 ? 12.359 -4.896 -10.042 1.00 94.75 206 ASN A C 1
ATOM 1615 O O . ASN A 1 206 ? 13.057 -3.880 -9.974 1.00 94.75 206 ASN A O 1
ATOM 1619 N N . VAL A 1 207 ? 11.391 -5.035 -10.948 1.00 96.31 207 VAL A N 1
ATOM 1620 C CA . VAL A 1 207 ? 11.018 -4.033 -11.945 1.00 96.31 207 VAL A CA 1
ATOM 1621 C C . VAL A 1 207 ? 9.648 -3.470 -11.604 1.00 96.31 207 VAL A C 1
ATOM 1623 O O . VAL A 1 207 ? 8.741 -4.206 -11.199 1.00 96.31 207 VAL A O 1
ATOM 1626 N N . ILE A 1 208 ? 9.489 -2.164 -11.811 1.00 98.06 208 ILE A N 1
ATOM 1627 C CA . ILE A 1 208 ? 8.190 -1.496 -11.751 1.00 98.06 208 ILE A CA 1
ATOM 1628 C C . ILE A 1 208 ? 7.735 -1.204 -13.173 1.00 98.06 208 ILE A C 1
ATOM 1630 O O . ILE A 1 208 ? 8.492 -0.655 -13.972 1.00 98.06 208 ILE A O 1
ATOM 1634 N N . GLN A 1 209 ? 6.490 -1.536 -13.476 1.00 97.62 209 GLN A N 1
ATOM 1635 C CA . GLN A 1 209 ? 5.844 -1.183 -14.733 1.00 97.62 209 GLN A CA 1
ATOM 1636 C C . GLN A 1 209 ? 4.755 -0.149 -14.454 1.00 97.62 209 GLN A C 1
ATOM 1638 O O . GLN A 1 209 ? 3.940 -0.341 -13.552 1.00 97.62 209 GLN A O 1
ATOM 1643 N N . ILE A 1 210 ? 4.749 0.940 -15.220 1.00 97.56 210 ILE A N 1
ATOM 1644 C CA . ILE A 1 210 ? 3.708 1.972 -15.195 1.00 97.56 210 ILE A CA 1
ATOM 1645 C C . ILE A 1 210 ? 2.839 1.770 -16.429 1.00 97.56 210 ILE A C 1
ATOM 1647 O O . ILE A 1 210 ? 3.356 1.735 -17.549 1.00 97.56 210 ILE A O 1
ATOM 1651 N N . ARG A 1 211 ? 1.535 1.604 -16.221 1.00 97.56 211 ARG A N 1
ATOM 1652 C CA . ARG A 1 211 ? 0.580 1.195 -17.250 1.00 97.56 211 ARG A CA 1
ATOM 1653 C C . ARG A 1 211 ? -0.695 2.026 -17.205 1.00 97.56 211 ARG A C 1
ATOM 1655 O O . ARG A 1 211 ? -1.069 2.533 -16.147 1.00 97.56 211 ARG A O 1
ATOM 1662 N N . ASP A 1 212 ? -1.362 2.114 -18.348 1.00 95.88 212 ASP A N 1
ATOM 1663 C CA . ASP A 1 212 ? -2.727 2.634 -18.439 1.00 95.88 212 ASP A CA 1
ATOM 1664 C C . ASP A 1 212 ? -3.736 1.597 -17.915 1.00 95.88 212 ASP A C 1
ATOM 1666 O O . ASP A 1 212 ? -3.590 0.396 -18.138 1.00 95.88 212 ASP A O 1
ATOM 1670 N N . ILE A 1 213 ? -4.756 2.045 -17.189 1.00 94.56 213 ILE A N 1
ATOM 1671 C CA . ILE A 1 213 ? -5.770 1.183 -16.566 1.00 94.56 213 ILE A CA 1
ATOM 1672 C C . ILE A 1 213 ? -6.755 0.631 -17.604 1.00 94.56 213 ILE A C 1
ATOM 1674 O O . ILE A 1 213 ? -7.218 -0.498 -17.455 1.00 94.56 213 ILE A O 1
ATOM 1678 N N . GLN A 1 214 ? -7.098 1.398 -18.641 1.00 92.06 214 GLN A N 1
ATOM 1679 C CA . GLN A 1 214 ? -8.096 0.995 -19.634 1.00 92.06 214 GLN A CA 1
ATOM 1680 C C . GLN A 1 214 ? -7.499 0.087 -20.706 1.00 92.06 214 GLN A C 1
ATOM 1682 O O . GLN A 1 214 ? -8.080 -0.955 -21.011 1.00 92.06 214 GLN A O 1
ATOM 1687 N N . SER A 1 215 ? -6.360 0.470 -21.284 1.00 93.31 215 SER A N 1
ATOM 1688 C CA . SER A 1 215 ? -5.724 -0.289 -22.362 1.00 93.31 215 SER A CA 1
ATOM 1689 C C . SER A 1 215 ? -4.750 -1.354 -21.865 1.00 93.31 215 SER A C 1
ATOM 1691 O O . SER A 1 215 ? -4.453 -2.287 -22.607 1.00 93.31 215 SER A O 1
ATOM 1693 N N . LEU A 1 216 ? -4.278 -1.250 -20.613 1.00 94.69 216 LEU A N 1
ATOM 1694 C CA . LEU A 1 216 ? -3.200 -2.069 -20.035 1.00 94.69 216 LEU A CA 1
ATOM 1695 C C . LEU A 1 216 ? -1.838 -1.884 -20.723 1.00 94.69 216 LEU A C 1
ATOM 1697 O O . LEU A 1 216 ? -0.885 -2.621 -20.429 1.00 94.69 216 LEU A O 1
ATOM 1701 N N . ASP A 1 217 ? -1.718 -0.879 -21.592 1.00 95.25 217 ASP A N 1
ATOM 1702 C CA . ASP A 1 217 ? -0.484 -0.576 -22.306 1.00 95.25 217 ASP A CA 1
ATOM 1703 C C . ASP A 1 217 ? 0.610 -0.107 -21.347 1.00 95.25 217 ASP A C 1
ATOM 1705 O O . ASP A 1 217 ? 0.361 0.545 -20.332 1.00 95.25 217 ASP A O 1
ATOM 1709 N N . LEU A 1 218 ? 1.850 -0.462 -21.680 1.00 96.44 218 LEU A N 1
ATOM 1710 C CA . LEU A 1 218 ? 3.033 -0.071 -20.925 1.00 96.44 218 LEU A CA 1
ATOM 1711 C C . LEU A 1 218 ? 3.469 1.343 -21.316 1.00 96.44 218 LEU A C 1
ATOM 1713 O O . LEU A 1 218 ? 3.893 1.569 -22.447 1.00 96.44 218 LEU A O 1
ATOM 1717 N N . SER A 1 219 ? 3.433 2.262 -20.353 1.00 95.38 219 SER A N 1
ATOM 1718 C CA . SER A 1 219 ? 3.851 3.657 -20.536 1.00 95.38 219 SER A CA 1
ATOM 1719 C C . SER A 1 219 ? 5.319 3.864 -20.171 1.00 95.38 219 SER A C 1
ATOM 1721 O O . SER A 1 219 ? 6.055 4.530 -20.893 1.00 95.38 219 SER A O 1
ATOM 1723 N N . ALA A 1 220 ? 5.765 3.282 -19.054 1.00 95.81 220 ALA A N 1
ATOM 1724 C CA . ALA A 1 220 ? 7.143 3.405 -18.588 1.00 95.81 220 ALA A CA 1
ATOM 1725 C C . ALA A 1 220 ? 7.575 2.189 -17.762 1.00 95.81 220 ALA A C 1
ATOM 1727 O O . ALA A 1 220 ? 6.754 1.452 -17.214 1.00 95.81 220 ALA A O 1
ATOM 1728 N N . THR A 1 221 ? 8.888 1.981 -17.663 1.00 96.88 221 THR A N 1
ATOM 1729 C CA . THR A 1 221 ? 9.488 0.921 -16.844 1.00 96.88 221 THR A CA 1
ATOM 1730 C C . THR A 1 221 ? 10.567 1.513 -15.952 1.00 96.88 221 THR A C 1
ATOM 1732 O O . THR A 1 221 ? 11.466 2.198 -16.436 1.00 96.88 221 THR A O 1
ATOM 1735 N N . CYS A 1 222 ? 10.505 1.210 -14.659 1.00 97.19 222 CYS A N 1
ATOM 1736 C CA . CYS A 1 222 ? 11.505 1.614 -13.684 1.00 97.19 222 CYS A CA 1
ATOM 1737 C C . CYS A 1 222 ? 12.382 0.411 -13.330 1.00 97.19 222 CYS A C 1
ATOM 1739 O O . CYS A 1 222 ? 11.903 -0.565 -12.744 1.00 97.19 222 CYS A O 1
ATOM 1741 N N . GLN A 1 223 ? 13.667 0.489 -13.668 1.00 96.19 223 GLN A N 1
ATOM 1742 C CA . GLN A 1 223 ? 14.656 -0.544 -13.360 1.00 96.19 223 GLN A CA 1
ATOM 1743 C C . GLN A 1 223 ? 15.761 0.022 -12.471 1.00 96.19 223 GLN A C 1
ATOM 1745 O O . GLN A 1 223 ? 16.166 1.176 -12.622 1.00 96.19 223 GLN A O 1
ATOM 1750 N N . GLY A 1 224 ? 16.273 -0.802 -11.558 1.00 93.25 224 GLY A N 1
ATOM 1751 C CA . GLY A 1 224 ? 17.461 -0.463 -10.776 1.00 93.25 224 GLY A CA 1
ATOM 1752 C C . GLY A 1 224 ? 17.486 -1.002 -9.351 1.00 93.25 224 GLY A C 1
ATOM 1753 O O . GLY A 1 224 ? 18.563 -1.003 -8.757 1.00 93.25 224 GLY A O 1
ATOM 1754 N N . HIS A 1 225 ? 16.355 -1.452 -8.800 1.00 95.50 225 HIS A N 1
ATOM 1755 C CA . HIS A 1 225 ? 16.349 -2.166 -7.522 1.00 95.50 225 HIS A CA 1
ATOM 1756 C C . HIS A 1 225 ? 17.069 -3.513 -7.654 1.00 95.50 225 HIS A C 1
ATOM 1758 O O . HIS A 1 225 ? 16.899 -4.214 -8.651 1.00 95.50 225 HIS A O 1
ATOM 1764 N N . SER A 1 226 ? 17.875 -3.877 -6.655 1.00 94.31 226 SER A N 1
ATOM 1765 C CA . SER A 1 226 ? 18.617 -5.151 -6.645 1.00 94.31 226 SER A CA 1
ATOM 1766 C C . SER A 1 226 ? 17.891 -6.275 -5.902 1.00 94.31 226 SER A C 1
ATOM 1768 O O . SER A 1 226 ? 18.270 -7.437 -6.034 1.00 94.31 226 SER A O 1
ATOM 1770 N N . HIS A 1 227 ? 16.837 -5.943 -5.155 1.00 93.81 227 HIS A N 1
ATOM 1771 C CA . HIS A 1 227 ? 16.003 -6.887 -4.415 1.00 93.81 227 HIS A CA 1
ATOM 1772 C C . HIS A 1 227 ? 14.517 -6.530 -4.506 1.00 93.81 227 HIS A C 1
ATOM 1774 O O . HIS A 1 227 ? 14.138 -5.473 -5.022 1.00 93.81 227 HIS A O 1
ATOM 1780 N N . GLU A 1 228 ? 13.688 -7.432 -3.971 1.00 93.12 228 GLU A N 1
ATOM 1781 C CA . GLU A 1 228 ? 12.231 -7.374 -4.038 1.00 93.12 228 GLU A CA 1
ATOM 1782 C C . GLU A 1 228 ? 11.698 -6.012 -3.590 1.00 93.12 228 GLU A C 1
ATOM 1784 O O . GLU A 1 228 ? 12.007 -5.505 -2.507 1.00 93.12 228 GLU A O 1
ATOM 1789 N N . ILE A 1 229 ? 10.866 -5.422 -4.441 1.00 95.50 229 ILE A N 1
ATOM 1790 C CA . ILE A 1 229 ? 10.155 -4.182 -4.154 1.00 95.50 229 ILE A CA 1
ATOM 1791 C C . ILE A 1 229 ? 8.925 -4.545 -3.337 1.00 95.50 229 ILE A C 1
ATOM 1793 O O . ILE A 1 229 ? 8.111 -5.352 -3.776 1.00 95.50 229 ILE A O 1
ATOM 1797 N N . ARG A 1 230 ? 8.751 -3.947 -2.161 1.00 92.06 230 ARG A N 1
ATOM 1798 C CA . ARG A 1 230 ? 7.675 -4.322 -1.237 1.00 92.06 230 ARG A CA 1
ATOM 1799 C C . ARG A 1 230 ? 6.483 -3.379 -1.248 1.00 92.06 230 ARG A C 1
ATOM 1801 O O . ARG A 1 230 ? 5.394 -3.769 -0.824 1.00 92.06 230 ARG A O 1
ATOM 1808 N N . THR A 1 231 ? 6.690 -2.152 -1.709 1.00 92.75 231 THR A N 1
ATOM 1809 C CA . THR A 1 231 ? 5.714 -1.069 -1.597 1.00 92.75 231 THR A CA 1
ATOM 1810 C C . THR A 1 231 ? 5.917 -0.034 -2.696 1.00 92.75 231 THR A C 1
ATOM 1812 O O . THR A 1 231 ? 7.045 0.228 -3.118 1.00 92.75 231 THR A O 1
ATOM 1815 N N . LEU A 1 232 ? 4.810 0.571 -3.120 1.00 97.00 232 LEU A N 1
ATOM 1816 C CA . LEU A 1 232 ? 4.745 1.658 -4.089 1.00 97.00 232 LEU A CA 1
ATOM 1817 C C . LEU A 1 232 ? 3.808 2.744 -3.559 1.00 97.00 232 LEU A C 1
ATOM 1819 O O . LEU A 1 232 ? 2.787 2.423 -2.951 1.00 97.00 232 LEU A O 1
ATOM 1823 N N . ALA A 1 233 ? 4.125 4.008 -3.820 1.00 95.50 233 ALA A N 1
ATOM 1824 C CA . ALA A 1 233 ? 3.235 5.131 -3.543 1.00 95.50 233 ALA A CA 1
ATOM 1825 C C . ALA A 1 233 ? 3.459 6.246 -4.564 1.00 95.50 233 ALA A C 1
ATOM 1827 O O . ALA A 1 233 ? 4.593 6.671 -4.767 1.00 95.50 233 ALA A O 1
ATOM 1828 N N . PHE A 1 234 ? 2.394 6.738 -5.191 1.00 95.88 234 PHE A N 1
ATOM 1829 C CA . PHE A 1 234 ? 2.474 7.949 -6.002 1.00 95.88 234 PHE A CA 1
ATOM 1830 C C . PHE A 1 234 ? 2.452 9.194 -5.115 1.00 95.88 234 PHE A C 1
ATOM 1832 O O . PHE A 1 234 ? 1.787 9.219 -4.075 1.00 95.88 234 PHE A O 1
ATOM 1839 N N . SER A 1 235 ? 3.172 10.232 -5.530 1.00 93.94 235 SER A N 1
ATOM 1840 C CA . SER A 1 235 ? 3.041 11.559 -4.949 1.00 93.94 235 SER A CA 1
ATOM 1841 C C . SER A 1 235 ? 1.657 12.138 -5.271 1.00 93.94 235 SER A C 1
ATOM 1843 O O . SER A 1 235 ? 1.098 11.828 -6.323 1.00 93.94 235 SER A O 1
ATOM 1845 N N . PRO A 1 236 ? 1.094 13.007 -4.412 1.00 90.94 236 PRO A N 1
ATOM 1846 C CA . PRO A 1 236 ? -0.227 13.598 -4.648 1.00 90.94 236 PRO A CA 1
ATOM 1847 C C . PRO A 1 236 ? -0.325 14.428 -5.933 1.00 90.94 236 PRO A C 1
ATOM 1849 O O . PRO A 1 236 ? -1.402 14.550 -6.503 1.00 90.94 236 PRO A O 1
ATOM 1852 N N . ASP A 1 237 ? 0.795 14.996 -6.393 1.00 91.75 237 ASP A N 1
ATOM 1853 C CA . ASP A 1 237 ? 0.877 15.729 -7.660 1.00 91.75 237 ASP A CA 1
ATOM 1854 C C . ASP A 1 237 ? 1.043 14.813 -8.886 1.00 91.75 237 ASP A C 1
ATOM 1856 O O . ASP A 1 237 ? 1.043 15.302 -10.012 1.00 91.75 237 ASP A O 1
ATOM 1860 N N . GLY A 1 238 ? 1.217 13.504 -8.676 1.00 93.50 238 GLY A N 1
ATOM 1861 C CA . GLY A 1 238 ? 1.362 12.502 -9.726 1.00 93.50 238 GLY A CA 1
ATOM 1862 C C . GLY A 1 238 ? 2.724 12.467 -10.427 1.00 93.50 238 GLY A C 1
ATOM 1863 O O . GLY A 1 238 ? 3.001 11.565 -11.209 1.00 93.50 238 GLY A O 1
ATOM 1864 N N . ASN A 1 239 ? 3.635 13.397 -10.149 1.00 93.81 239 ASN A N 1
ATOM 1865 C CA . ASN A 1 239 ? 4.890 13.488 -10.906 1.00 93.81 239 ASN A CA 1
ATOM 1866 C C . ASN A 1 239 ? 5.952 12.479 -10.453 1.00 93.81 239 ASN A C 1
ATOM 1868 O O . ASN A 1 239 ? 6.890 12.178 -11.199 1.00 93.81 239 ASN A O 1
ATOM 1872 N N . THR A 1 240 ? 5.821 11.970 -9.227 1.00 94.62 240 THR A N 1
ATOM 1873 C CA . THR A 1 240 ? 6.808 11.098 -8.593 1.00 94.62 240 THR A CA 1
ATOM 1874 C C . THR A 1 240 ? 6.168 9.796 -8.128 1.00 94.62 240 THR A C 1
ATOM 1876 O O . THR A 1 240 ? 5.134 9.788 -7.467 1.00 94.62 240 THR A O 1
ATOM 1879 N N . LEU A 1 241 ? 6.819 8.677 -8.418 1.00 97.12 241 LEU A N 1
ATOM 1880 C CA . LEU A 1 241 ? 6.530 7.390 -7.795 1.00 97.12 241 LEU A CA 1
ATOM 1881 C C . LEU A 1 241 ? 7.632 7.091 -6.780 1.00 97.12 241 LEU A C 1
ATOM 1883 O O . LEU A 1 241 ? 8.806 7.150 -7.126 1.00 97.12 241 LEU A O 1
ATOM 1887 N N . ALA A 1 242 ? 7.273 6.755 -5.546 1.00 96.00 242 ALA A N 1
ATOM 1888 C CA . ALA A 1 242 ? 8.195 6.202 -4.564 1.00 96.00 242 ALA A CA 1
ATOM 1889 C C . ALA A 1 242 ? 8.077 4.679 -4.541 1.00 96.00 242 ALA A C 1
ATOM 1891 O O . ALA A 1 242 ? 6.972 4.133 -4.511 1.00 96.00 242 ALA A O 1
ATOM 1892 N N . SER A 1 243 ? 9.215 3.998 -4.495 1.00 95.94 243 SER A N 1
ATOM 1893 C CA . SER A 1 243 ? 9.297 2.563 -4.254 1.00 95.94 243 SER A CA 1
ATOM 1894 C C . SER A 1 243 ? 10.199 2.267 -3.074 1.00 95.94 243 SER A C 1
ATOM 1896 O O . SER A 1 243 ? 11.181 2.962 -2.823 1.00 95.94 243 SER A O 1
ATOM 1898 N N . GLY A 1 244 ? 9.851 1.209 -2.358 1.00 92.94 244 GLY A N 1
ATOM 1899 C CA . GLY A 1 244 ? 10.603 0.725 -1.218 1.00 92.94 244 GLY A CA 1
ATOM 1900 C C . GLY A 1 244 ? 10.958 -0.743 -1.382 1.00 92.94 244 GLY A C 1
ATOM 1901 O O . GLY A 1 244 ? 10.078 -1.537 -1.724 1.00 92.94 244 GLY A O 1
ATOM 1902 N N . SER A 1 245 ? 12.218 -1.106 -1.155 1.00 93.06 245 SER A N 1
ATOM 1903 C CA . SER A 1 245 ? 12.742 -2.444 -1.451 1.00 93.06 245 SER A CA 1
ATOM 1904 C C . SER A 1 245 ? 13.516 -3.050 -0.280 1.00 93.06 245 SER A C 1
ATOM 1906 O O . SER A 1 245 ? 13.945 -2.372 0.656 1.00 93.06 245 SER A O 1
ATOM 1908 N N . TYR A 1 246 ? 13.687 -4.368 -0.341 1.00 91.25 246 TYR A N 1
ATOM 1909 C CA . TYR A 1 246 ? 14.616 -5.119 0.497 1.00 91.25 246 TYR A CA 1
ATOM 1910 C C . TYR A 1 246 ? 16.092 -4.827 0.204 1.00 91.25 246 TYR A C 1
ATOM 1912 O O . TYR A 1 246 ? 16.939 -5.304 0.948 1.00 91.25 246 TYR A O 1
ATOM 1920 N N . ASP A 1 247 ? 16.412 -4.028 -0.815 1.00 91.06 247 ASP A N 1
ATOM 1921 C CA . ASP A 1 247 ? 17.772 -3.529 -1.052 1.00 91.06 247 ASP A CA 1
ATOM 1922 C C . ASP A 1 247 ? 18.171 -2.359 -0.136 1.00 91.06 247 ASP A C 1
ATOM 1924 O O . ASP A 1 247 ? 19.172 -1.692 -0.388 1.00 91.06 247 ASP A O 1
ATOM 1928 N N . GLU A 1 248 ? 17.383 -2.110 0.917 1.00 88.44 248 GLU A N 1
ATOM 1929 C CA . GLU A 1 248 ? 17.582 -1.044 1.909 1.00 88.44 248 GLU A CA 1
ATOM 1930 C C . GLU A 1 248 ? 17.482 0.375 1.315 1.00 88.44 248 GLU A C 1
ATOM 1932 O O . GLU A 1 248 ? 17.865 1.363 1.953 1.00 88.44 248 GLU A O 1
ATOM 1937 N N . THR A 1 249 ? 16.920 0.503 0.105 1.00 90.25 249 THR A N 1
ATOM 1938 C CA . THR A 1 249 ? 16.707 1.793 -0.551 1.00 90.25 249 THR A CA 1
ATOM 1939 C C . THR A 1 249 ? 15.236 2.138 -0.732 1.00 90.25 249 THR A C 1
ATOM 1941 O O . THR A 1 249 ? 14.360 1.292 -0.952 1.00 90.25 249 THR A O 1
ATOM 1944 N N . ILE A 1 250 ? 14.976 3.441 -0.675 1.00 92.19 250 ILE A N 1
ATOM 1945 C CA . ILE A 1 250 ? 13.784 4.053 -1.245 1.00 92.19 250 ILE A CA 1
ATOM 1946 C C . ILE A 1 250 ? 14.228 4.757 -2.519 1.00 92.19 250 ILE A C 1
ATOM 1948 O O . ILE A 1 250 ? 15.181 5.537 -2.504 1.00 92.19 250 ILE A O 1
ATOM 1952 N N . ARG A 1 251 ? 13.531 4.509 -3.622 1.00 93.88 251 ARG A N 1
ATOM 1953 C CA . ARG A 1 251 ? 13.801 5.184 -4.892 1.00 93.88 251 ARG A CA 1
ATOM 1954 C C . ARG A 1 251 ? 12.622 6.035 -5.303 1.00 93.88 251 ARG A C 1
ATOM 1956 O O . ARG A 1 251 ? 11.473 5.633 -5.134 1.00 93.88 251 ARG A O 1
ATOM 1963 N N . LEU A 1 252 ? 12.929 7.208 -5.841 1.00 95.00 252 LEU A N 1
ATOM 1964 C CA . LEU A 1 252 ? 11.959 8.087 -6.470 1.00 95.00 252 LEU A CA 1
ATOM 1965 C C . LEU A 1 252 ? 12.136 8.018 -7.978 1.00 95.00 252 LEU A C 1
ATOM 1967 O O . LEU A 1 252 ? 13.256 8.085 -8.487 1.00 95.00 252 LEU A O 1
ATOM 1971 N N . TRP A 1 253 ? 11.021 7.898 -8.680 1.00 96.81 253 TRP A N 1
ATOM 1972 C CA . TRP A 1 253 ? 10.970 7.756 -10.124 1.00 96.81 253 TRP A CA 1
ATOM 1973 C C . TRP A 1 253 ? 10.099 8.850 -10.710 1.00 96.81 253 TRP A C 1
ATOM 1975 O O . TRP A 1 253 ? 9.042 9.168 -10.166 1.00 96.81 253 TRP A O 1
ATOM 1985 N N . SER A 1 254 ? 10.510 9.388 -11.852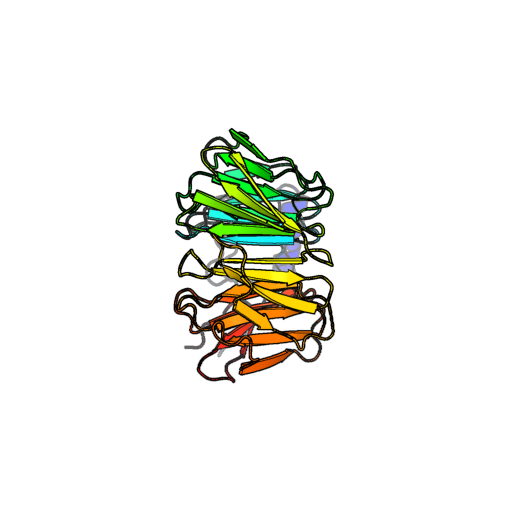 1.00 95.62 254 SER A N 1
ATOM 1986 C CA . SER A 1 254 ? 9.625 10.188 -12.691 1.00 95.62 254 SER A CA 1
ATOM 1987 C C . SER A 1 254 ? 8.532 9.284 -13.255 1.00 95.62 254 SER A C 1
ATOM 1989 O O . SER A 1 254 ? 8.831 8.292 -13.918 1.00 95.62 254 SER A O 1
ATOM 1991 N N . THR A 1 255 ? 7.269 9.632 -13.032 1.00 93.81 255 THR A N 1
ATOM 1992 C CA . THR A 1 255 ? 6.127 8.824 -13.497 1.00 93.81 255 THR A CA 1
ATOM 1993 C C . THR A 1 255 ? 5.996 8.797 -15.013 1.00 93.81 255 THR A C 1
ATOM 1995 O O . THR A 1 255 ? 5.594 7.786 -15.577 1.00 93.81 255 THR A O 1
ATOM 1998 N N . HIS A 1 256 ? 6.396 9.881 -15.676 1.00 91.56 256 HIS A N 1
ATOM 1999 C CA . HIS A 1 256 ? 6.302 10.003 -17.127 1.00 91.56 256 HIS A CA 1
ATOM 2000 C C . HIS A 1 256 ? 7.395 9.228 -17.871 1.00 91.56 256 HIS A C 1
ATOM 2002 O O . HIS A 1 256 ? 7.166 8.728 -18.965 1.00 91.56 256 HIS A O 1
ATOM 2008 N N . THR A 1 257 ? 8.597 9.140 -17.293 1.00 92.88 257 THR A N 1
ATOM 2009 C CA . THR A 1 257 ? 9.764 8.562 -17.984 1.00 92.88 257 THR A CA 1
ATOM 2010 C C . THR A 1 257 ? 10.235 7.233 -17.400 1.00 92.88 257 THR A C 1
ATOM 2012 O O . THR A 1 257 ? 10.969 6.504 -18.057 1.00 92.88 257 THR A O 1
ATOM 2015 N N . GLY A 1 258 ? 9.859 6.915 -16.159 1.00 93.50 258 GLY A N 1
ATOM 2016 C CA . GLY A 1 258 ? 10.385 5.768 -15.415 1.00 93.50 258 GLY A CA 1
ATOM 2017 C C . GLY A 1 258 ? 11.829 5.943 -14.929 1.00 93.50 258 GLY A C 1
ATOM 2018 O O . GLY A 1 258 ? 12.394 5.027 -14.332 1.00 93.50 258 GLY A O 1
ATOM 2019 N N . HIS A 1 259 ? 12.453 7.106 -15.152 1.00 95.50 259 HIS A N 1
ATOM 2020 C CA . HIS A 1 259 ? 13.818 7.357 -14.695 1.00 95.50 259 HIS A CA 1
ATOM 2021 C C . HIS A 1 259 ? 13.881 7.580 -13.185 1.00 95.50 259 HIS A C 1
ATOM 2023 O O . HIS A 1 259 ? 13.076 8.318 -12.615 1.00 95.50 259 HIS A O 1
ATOM 2029 N N . CYS A 1 260 ? 14.887 6.975 -12.552 1.00 95.31 260 CYS A N 1
ATOM 2030 C CA . CYS A 1 260 ? 15.193 7.188 -11.142 1.00 95.31 260 CYS A CA 1
ATOM 2031 C C . CYS A 1 260 ? 15.732 8.610 -10.952 1.00 95.31 260 CYS A C 1
ATOM 2033 O O . CYS A 1 260 ? 16.776 8.953 -11.507 1.00 95.31 260 CYS A O 1
ATOM 2035 N N . THR A 1 261 ? 15.034 9.430 -10.173 1.00 91.75 261 THR A N 1
ATOM 2036 C CA . THR A 1 261 ? 15.419 10.816 -9.876 1.00 91.75 261 THR A CA 1
ATOM 2037 C C . THR A 1 261 ? 16.203 10.926 -8.575 1.00 91.75 261 THR A C 1
ATOM 2039 O O . THR A 1 261 ? 17.094 11.765 -8.473 1.00 91.75 261 THR A O 1
ATOM 2042 N N . LEU A 1 262 ? 15.906 10.072 -7.591 1.00 89.38 262 LEU A N 1
ATOM 2043 C CA . LEU A 1 262 ? 16.567 10.074 -6.287 1.00 89.38 262 LEU A CA 1
ATOM 2044 C C . LEU A 1 262 ? 16.654 8.661 -5.711 1.00 89.38 262 LEU A C 1
AT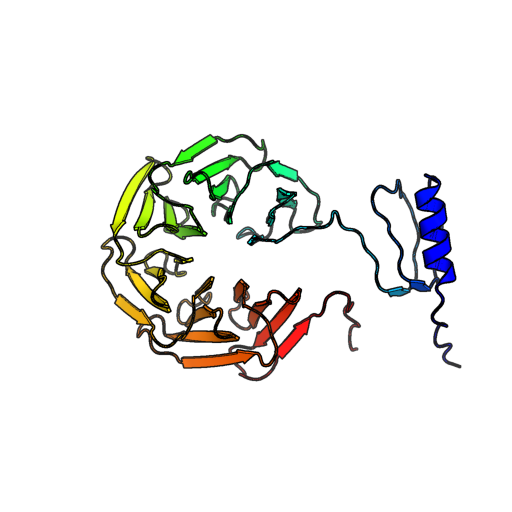OM 2046 O O . LEU A 1 262 ? 15.727 7.864 -5.857 1.00 89.38 262 LEU A O 1
ATOM 2050 N N . ILE A 1 263 ? 17.757 8.377 -5.021 1.00 90.75 263 ILE A N 1
ATOM 2051 C CA . ILE A 1 263 ? 17.952 7.159 -4.234 1.00 90.75 263 ILE A CA 1
ATOM 2052 C C . ILE A 1 263 ? 18.235 7.595 -2.800 1.00 90.75 263 ILE A C 1
ATOM 2054 O O . ILE A 1 263 ? 19.217 8.286 -2.542 1.00 90.75 263 ILE A O 1
ATOM 2058 N N . LEU A 1 264 ? 17.370 7.188 -1.878 1.00 86.06 264 LEU A N 1
ATOM 2059 C CA . LEU A 1 264 ? 17.535 7.382 -0.445 1.00 86.06 264 LEU A CA 1
ATOM 2060 C C . LEU A 1 264 ? 17.997 6.055 0.150 1.00 86.06 264 LEU A C 1
ATOM 2062 O O . LEU A 1 264 ? 17.264 5.063 0.122 1.00 86.06 264 LEU A O 1
ATOM 2066 N N . GLN A 1 265 ? 19.226 6.029 0.654 1.00 81.94 265 GLN A N 1
ATOM 2067 C CA . GLN A 1 265 ? 19.822 4.840 1.246 1.00 81.94 265 GLN A CA 1
ATOM 2068 C C . GLN A 1 265 ? 19.718 4.911 2.765 1.00 81.94 265 GLN A C 1
ATOM 2070 O O . GLN A 1 265 ? 20.153 5.889 3.369 1.00 81.94 265 GLN A O 1
ATOM 2075 N N . LYS A 1 266 ? 19.183 3.861 3.386 1.00 69.38 266 LYS A N 1
ATOM 2076 C CA . LYS A 1 266 ? 19.057 3.793 4.840 1.00 69.38 266 LYS A CA 1
ATOM 2077 C C . LYS A 1 266 ? 20.107 2.861 5.415 1.00 69.38 266 LYS A C 1
ATOM 2079 O O . LYS A 1 266 ? 19.926 1.649 5.436 1.00 69.38 266 LYS A O 1
ATOM 2084 N N . GLN A 1 267 ? 21.228 3.422 5.859 1.00 58.06 267 GLN A N 1
ATOM 2085 C CA . GLN A 1 267 ? 22.309 2.608 6.413 1.00 58.06 267 GLN A CA 1
ATOM 2086 C C . GLN A 1 267 ? 21.887 1.933 7.726 1.00 58.06 267 GLN A C 1
ATOM 2088 O O . GLN A 1 267 ? 21.475 2.599 8.673 1.00 58.06 267 GLN A O 1
ATOM 2093 N N . GLY A 1 268 ? 22.038 0.606 7.797 1.00 59.84 268 GLY A N 1
ATOM 2094 C CA . GLY A 1 268 ? 21.822 -0.175 9.022 1.00 59.84 268 GLY A CA 1
ATOM 2095 C C . GLY A 1 268 ? 20.359 -0.497 9.344 1.00 59.84 268 GLY A C 1
ATOM 2096 O O . GLY A 1 268 ? 20.073 -1.020 10.428 1.00 59.84 268 GLY A O 1
ATOM 2097 N N . GLU A 1 269 ? 19.443 -0.207 8.422 1.00 60.97 269 GLU A N 1
ATOM 2098 C CA . GLU A 1 269 ? 18.032 -0.567 8.522 1.00 60.97 269 GLU A CA 1
ATOM 2099 C C . GLU A 1 269 ? 17.783 -1.957 7.925 1.00 60.97 269 GLU A C 1
ATOM 2101 O O . GLU A 1 269 ? 18.369 -2.342 6.922 1.00 60.97 269 GLU A O 1
ATOM 2106 N N . SER A 1 270 ? 16.906 -2.730 8.567 1.00 68.94 270 SER A N 1
ATOM 2107 C CA . SER A 1 270 ? 16.424 -4.000 8.008 1.00 68.94 270 SER A CA 1
ATOM 2108 C C . SER A 1 270 ? 15.388 -3.734 6.907 1.00 68.94 270 SER A C 1
ATOM 2110 O O . SER A 1 270 ? 14.915 -2.610 6.752 1.00 68.94 270 SER A O 1
ATOM 2112 N N . TYR A 1 271 ? 14.998 -4.783 6.181 1.00 77.94 271 TYR A N 1
ATOM 2113 C CA . TYR A 1 271 ? 13.994 -4.804 5.111 1.00 77.94 271 TYR A CA 1
ATOM 2114 C C . TYR A 1 271 ? 12.891 -3.735 5.225 1.00 77.94 271 TYR A C 1
ATOM 2116 O O . TYR A 1 271 ? 12.128 -3.697 6.200 1.00 77.94 271 TYR A O 1
ATOM 2124 N N . LEU A 1 272 ? 12.781 -2.884 4.199 1.00 81.44 272 LEU A N 1
ATOM 2125 C CA . LEU A 1 272 ? 11.756 -1.850 4.139 1.00 81.44 272 LEU A CA 1
ATOM 2126 C C . LEU A 1 272 ? 10.374 -2.470 3.882 1.00 81.44 272 LEU A C 1
ATOM 2128 O O . LEU A 1 272 ? 10.212 -3.352 3.033 1.00 81.44 272 LEU A O 1
ATOM 2132 N N . ARG A 1 273 ? 9.363 -1.997 4.613 1.00 81.19 273 ARG A N 1
ATOM 2133 C CA . ARG A 1 273 ? 7.998 -2.535 4.557 1.00 81.19 273 ARG A CA 1
ATOM 2134 C C . ARG A 1 273 ? 7.023 -1.625 3.839 1.00 81.19 273 ARG A C 1
ATOM 2136 O O . ARG A 1 273 ? 6.199 -2.119 3.074 1.00 81.19 273 ARG A O 1
ATOM 2143 N N . GLU A 1 274 ? 7.112 -0.324 4.085 1.00 83.75 274 GLU A N 1
ATOM 2144 C CA . GLU A 1 274 ? 6.079 0.620 3.675 1.00 83.75 274 GLU A CA 1
ATOM 2145 C C . GLU A 1 274 ? 6.662 2.000 3.381 1.00 83.75 274 GLU A C 1
ATOM 2147 O O . GLU A 1 274 ? 7.620 2.428 4.030 1.00 83.75 274 GLU A O 1
ATOM 2152 N N . VAL A 1 275 ? 6.070 2.682 2.400 1.00 88.19 275 VAL A N 1
ATOM 2153 C CA . VAL A 1 275 ? 6.331 4.086 2.069 1.00 88.19 275 VAL A CA 1
ATOM 2154 C C . VAL A 1 275 ? 5.003 4.799 1.839 1.00 88.19 275 VAL A C 1
ATOM 2156 O O . VAL A 1 275 ? 4.080 4.211 1.274 1.00 88.19 275 VAL A O 1
ATOM 2159 N N . ALA A 1 276 ? 4.905 6.058 2.256 1.00 87.00 276 ALA A N 1
ATOM 2160 C CA . ALA A 1 276 ? 3.715 6.878 2.060 1.00 87.00 276 ALA A CA 1
ATOM 2161 C C . ALA A 1 276 ? 4.080 8.359 1.932 1.00 87.00 276 ALA A C 1
ATOM 2163 O O . ALA A 1 276 ? 4.863 8.885 2.725 1.00 87.00 276 ALA A O 1
ATOM 2164 N N . PHE A 1 277 ? 3.493 9.042 0.951 1.00 85.81 277 PHE A N 1
ATOM 2165 C CA . PHE A 1 277 ? 3.611 10.493 0.832 1.00 85.81 277 PHE A CA 1
ATOM 2166 C C . PHE A 1 277 ? 2.657 11.203 1.791 1.00 85.81 277 PHE A C 1
ATOM 2168 O O . PHE A 1 277 ? 1.540 10.744 2.037 1.00 85.81 277 PHE A O 1
ATOM 2175 N N . SER A 1 278 ? 3.072 12.367 2.290 1.00 82.88 278 SER A N 1
ATOM 2176 C CA . SER A 1 278 ? 2.152 13.292 2.943 1.00 82.88 278 SER A CA 1
ATOM 2177 C C . SER A 1 278 ? 1.139 13.842 1.928 1.00 82.88 278 SER A C 1
ATOM 2179 O O . SER A 1 278 ? 1.483 13.990 0.753 1.00 82.88 278 SER A O 1
ATOM 2181 N N . PRO A 1 279 ? -0.077 14.240 2.350 1.00 80.62 279 PRO A N 1
ATOM 2182 C CA . PRO A 1 279 ? -1.087 14.794 1.439 1.00 80.62 279 PRO A CA 1
ATOM 2183 C C . PRO A 1 279 ? -0.623 16.037 0.665 1.00 80.62 279 PRO A C 1
ATOM 2185 O O . PRO A 1 279 ? -1.070 16.288 -0.447 1.00 80.62 279 PRO A O 1
ATOM 2188 N N . CYS A 1 280 ? 0.307 16.810 1.234 1.00 78.44 280 CYS A N 1
ATOM 2189 C CA . CYS A 1 280 ? 0.914 17.971 0.580 1.00 78.44 280 CYS A CA 1
ATOM 2190 C C . CYS A 1 280 ? 2.099 17.629 -0.346 1.00 78.44 280 CYS A C 1
ATOM 2192 O O . CYS A 1 280 ? 2.672 18.529 -0.958 1.00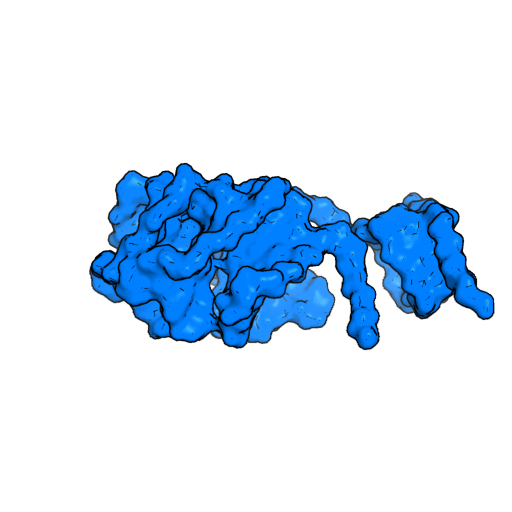 78.44 280 CYS A O 1
ATOM 2194 N N . GLY A 1 281 ? 2.515 16.359 -0.411 1.00 81.00 281 GLY A N 1
ATOM 2195 C CA . GLY A 1 281 ? 3.636 15.871 -1.222 1.00 81.00 281 GLY A CA 1
ATOM 2196 C C . GLY A 1 281 ? 5.026 16.290 -0.733 1.00 81.00 281 GLY A C 1
ATOM 2197 O O . GLY A 1 281 ? 6.021 15.970 -1.375 1.00 81.00 281 GLY A O 1
ATOM 2198 N N . THR A 1 282 ? 5.122 17.019 0.381 1.00 80.31 282 THR A N 1
ATOM 2199 C CA . THR A 1 282 ? 6.400 17.519 0.910 1.00 80.31 282 THR A CA 1
ATOM 2200 C C . THR A 1 282 ? 7.210 16.433 1.610 1.00 80.31 282 THR A C 1
ATOM 2202 O O . THR A 1 282 ? 8.433 16.423 1.499 1.00 80.31 282 THR A O 1
ATOM 2205 N N . PHE A 1 283 ? 6.549 15.526 2.330 1.00 83.00 283 PHE A N 1
ATOM 2206 C CA . PHE A 1 283 ? 7.217 14.504 3.128 1.00 83.00 283 PHE A CA 1
ATOM 2207 C C . PHE A 1 283 ? 6.942 13.108 2.587 1.00 83.00 283 PHE A C 1
ATOM 2209 O O . PHE A 1 283 ? 5.849 12.820 2.101 1.00 83.00 283 PHE A O 1
ATOM 2216 N N . LEU A 1 284 ? 7.930 12.234 2.736 1.00 84.44 284 LEU A N 1
ATOM 2217 C CA . LEU A 1 284 ? 7.819 10.803 2.515 1.00 84.44 284 LEU A CA 1
ATOM 2218 C C . LEU A 1 284 ? 8.104 10.089 3.834 1.00 84.44 284 LEU A C 1
ATOM 2220 O O . LEU A 1 284 ? 9.211 10.179 4.361 1.00 84.44 284 LEU A O 1
ATOM 2224 N N . ALA A 1 285 ? 7.104 9.393 4.362 1.00 83.56 285 ALA A N 1
ATOM 2225 C CA . ALA A 1 285 ? 7.246 8.514 5.510 1.00 83.56 285 ALA A CA 1
ATOM 2226 C C . ALA A 1 285 ? 7.591 7.099 5.044 1.00 83.56 285 ALA A C 1
ATOM 2228 O O . ALA A 1 285 ? 7.172 6.659 3.972 1.00 83.56 285 ALA A O 1
ATOM 2229 N N . SER A 1 286 ? 8.356 6.376 5.852 1.00 80.69 286 SER A N 1
ATOM 2230 C CA . SER A 1 286 ? 8.806 5.033 5.510 1.00 80.69 286 SER A CA 1
ATOM 2231 C C . SER A 1 286 ? 9.125 4.202 6.745 1.00 80.69 286 SER A C 1
ATOM 2233 O O . SER A 1 286 ? 9.729 4.708 7.687 1.00 80.69 286 SER A O 1
ATOM 2235 N N . ALA A 1 287 ? 8.749 2.925 6.727 1.00 80.00 287 ALA A N 1
ATOM 2236 C CA . ALA A 1 287 ? 8.868 2.023 7.873 1.00 80.00 287 ALA A CA 1
ATOM 2237 C C . ALA A 1 287 ? 9.666 0.755 7.529 1.00 80.00 287 ALA A C 1
ATOM 2239 O O . ALA A 1 287 ? 9.568 0.233 6.412 1.00 80.00 287 ALA A O 1
ATOM 2240 N N . SER A 1 288 ? 10.445 0.261 8.494 1.00 77.50 288 SER A N 1
ATOM 2241 C CA . SER A 1 288 ? 11.292 -0.936 8.381 1.00 77.50 288 SER A CA 1
ATOM 2242 C C . SER A 1 288 ? 10.958 -1.990 9.443 1.00 77.50 288 SER A C 1
ATOM 2244 O O . SER A 1 288 ? 10.262 -1.721 10.424 1.00 77.50 288 SER A O 1
ATOM 2246 N N . ASP A 1 289 ? 11.518 -3.191 9.286 1.00 71.25 289 ASP A N 1
ATOM 2247 C CA . ASP A 1 289 ? 11.411 -4.286 10.266 1.00 71.25 289 ASP A CA 1
ATOM 2248 C C . ASP A 1 289 ? 11.961 -3.964 11.663 1.00 71.25 289 ASP A C 1
ATOM 2250 O O . ASP A 1 289 ? 11.660 -4.680 12.617 1.00 71.25 289 ASP A O 1
ATOM 2254 N N . ARG A 1 290 ? 12.759 -2.901 11.818 1.00 68.88 290 ARG A N 1
ATOM 2255 C CA . ARG A 1 290 ? 13.277 -2.483 13.130 1.00 68.88 290 ARG A CA 1
ATOM 2256 C C . ARG A 1 290 ? 12.321 -1.575 13.903 1.00 68.88 290 ARG A C 1
ATOM 2258 O O . ARG A 1 290 ? 12.647 -1.167 15.012 1.00 68.88 290 ARG A O 1
ATOM 2265 N N . GLY A 1 291 ? 11.143 -1.286 13.348 1.00 65.19 291 GLY A N 1
ATOM 2266 C CA . GLY A 1 291 ? 10.113 -0.474 13.998 1.00 65.19 291 GLY A CA 1
ATOM 2267 C C . GLY A 1 291 ? 10.370 1.033 13.942 1.00 65.19 291 GLY A C 1
ATOM 2268 O O . GLY A 1 291 ? 9.582 1.793 14.497 1.00 65.19 291 GLY A O 1
ATOM 2269 N N . ASN A 1 292 ? 11.431 1.471 13.260 1.00 68.69 292 ASN A N 1
ATOM 2270 C CA . ASN A 1 292 ? 11.708 2.886 13.039 1.00 68.69 292 ASN A CA 1
ATOM 2271 C C . ASN A 1 292 ? 10.831 3.424 11.903 1.00 68.69 292 ASN A C 1
ATOM 2273 O O . ASN A 1 292 ? 10.717 2.800 10.841 1.00 68.69 292 ASN A O 1
ATOM 2277 N N . ILE A 1 293 ? 10.258 4.610 12.106 1.00 74.25 293 ILE A N 1
ATOM 2278 C CA . ILE A 1 293 ? 9.602 5.379 11.046 1.00 74.25 293 ILE A CA 1
ATOM 2279 C C . ILE A 1 293 ? 10.522 6.534 10.685 1.00 74.25 293 ILE A C 1
ATOM 2281 O O . ILE A 1 293 ? 10.880 7.341 11.534 1.00 74.25 293 ILE A O 1
ATOM 2285 N N . HIS A 1 294 ? 10.883 6.635 9.415 1.00 75.25 294 HIS A N 1
ATOM 2286 C CA . HIS A 1 294 ? 11.698 7.728 8.902 1.00 75.25 294 HIS A CA 1
ATOM 2287 C C . HIS A 1 294 ? 10.848 8.620 8.013 1.00 75.25 294 HIS A C 1
ATOM 2289 O O . HIS A 1 294 ? 10.176 8.128 7.101 1.00 75.25 294 HIS A O 1
ATOM 2295 N N . MET A 1 295 ? 10.888 9.921 8.269 1.00 79.44 295 MET A N 1
ATOM 2296 C CA . MET A 1 295 ? 10.249 10.944 7.452 1.00 79.44 295 MET A CA 1
ATOM 2297 C C . MET A 1 295 ? 11.315 11.784 6.761 1.00 79.44 295 MET A C 1
ATOM 2299 O O . MET A 1 295 ? 12.144 12.389 7.427 1.00 79.44 295 MET A O 1
ATOM 2303 N N . CYS A 1 296 ? 11.266 11.855 5.436 1.00 78.62 296 CYS A N 1
ATOM 2304 C CA . CYS A 1 296 ? 12.188 12.645 4.626 1.00 78.62 296 CYS A CA 1
ATOM 2305 C C . CYS A 1 296 ? 11.437 13.773 3.913 1.00 78.62 296 CYS A C 1
ATOM 2307 O O . CYS A 1 296 ? 10.359 13.546 3.359 1.00 78.62 296 CYS A O 1
ATOM 2309 N N . ASN A 1 297 ? 11.996 14.986 3.896 1.00 78.81 297 ASN A N 1
ATOM 2310 C CA . ASN A 1 297 ? 11.503 16.060 3.034 1.00 78.81 297 ASN A CA 1
ATOM 2311 C C . ASN A 1 297 ? 11.984 15.856 1.588 1.00 78.81 297 ASN A C 1
ATOM 2313 O O . ASN A 1 297 ? 13.152 16.075 1.263 1.00 78.81 297 ASN A O 1
ATOM 2317 N N . VAL A 1 298 ? 11.052 15.514 0.704 1.00 74.69 298 VAL A N 1
ATOM 2318 C CA . VAL A 1 298 ? 11.315 15.154 -0.697 1.00 74.69 298 VAL A CA 1
ATOM 2319 C C . VAL A 1 298 ? 11.807 16.347 -1.523 1.00 74.69 298 VAL A C 1
ATOM 2321 O O . VAL A 1 298 ? 12.518 16.166 -2.506 1.00 74.69 298 VAL A O 1
ATOM 2324 N N . LYS A 1 299 ? 11.472 17.581 -1.122 1.00 68.44 299 LYS A N 1
ATOM 2325 C CA . LYS A 1 299 ? 11.864 18.806 -1.841 1.00 68.44 299 LYS A CA 1
ATOM 2326 C C . LYS A 1 299 ? 13.230 19.351 -1.426 1.00 68.44 299 LYS A C 1
ATOM 2328 O O . LYS A 1 299 ? 13.808 20.129 -2.177 1.00 68.44 299 LYS A O 1
ATOM 2333 N N . GLN A 1 300 ? 13.715 18.996 -0.237 1.00 60.81 300 GLN A N 1
ATOM 2334 C CA . GLN A 1 300 ? 14.947 19.555 0.338 1.00 60.81 300 GLN A CA 1
ATOM 2335 C C . GLN A 1 300 ? 16.066 18.527 0.543 1.00 60.81 300 GLN A C 1
ATOM 2337 O O . GLN A 1 300 ? 17.161 18.912 0.929 1.00 60.81 300 GLN A O 1
ATOM 2342 N N . GLY A 1 301 ? 15.825 17.244 0.268 1.00 52.66 301 GLY A N 1
ATOM 2343 C CA . GLY A 1 301 ? 16.869 16.222 0.157 1.00 52.66 301 GLY A CA 1
ATOM 2344 C C . GLY A 1 301 ? 17.540 15.765 1.457 1.00 52.66 301 GLY A C 1
ATOM 2345 O O . GLY A 1 301 ? 18.160 14.711 1.428 1.00 52.66 301 GLY A O 1
ATOM 2346 N N . GLU A 1 302 ? 17.424 16.484 2.583 1.00 52.62 302 GLU A N 1
ATOM 2347 C CA . GLU A 1 302 ? 18.285 16.198 3.753 1.00 52.62 302 GLU A CA 1
ATOM 2348 C C . GLU A 1 302 ? 17.629 16.303 5.141 1.00 52.62 302 GLU A C 1
ATOM 2350 O O . GLU A 1 302 ? 18.263 15.968 6.138 1.00 52.62 302 GLU A O 1
ATOM 2355 N N . HIS A 1 303 ? 16.361 16.712 5.260 1.00 52.06 303 HIS A N 1
ATOM 2356 C CA . HIS A 1 303 ? 15.689 16.667 6.566 1.00 52.06 303 HIS A CA 1
ATOM 2357 C C . HIS A 1 303 ? 15.052 15.296 6.797 1.00 52.06 303 HIS A C 1
ATOM 2359 O O . HIS A 1 303 ? 13.925 15.048 6.359 1.00 52.06 303 HIS A O 1
ATOM 2365 N N . GLU A 1 304 ? 15.801 14.423 7.474 1.00 61.09 304 GLU A N 1
ATOM 2366 C CA . GLU A 1 304 ? 15.348 13.129 7.983 1.00 61.09 304 GLU A CA 1
ATOM 2367 C C . GLU A 1 304 ? 14.940 13.265 9.456 1.00 61.09 304 GLU A C 1
ATOM 2369 O O . GLU A 1 304 ? 15.733 13.655 10.312 1.00 61.09 304 GLU A O 1
ATOM 2374 N N . ILE A 1 305 ? 13.675 12.975 9.752 1.00 59.09 305 ILE A N 1
ATOM 2375 C CA . ILE A 1 305 ? 13.175 12.812 11.116 1.00 59.09 305 ILE A CA 1
ATOM 2376 C C . ILE A 1 305 ? 12.995 11.312 11.332 1.00 59.09 305 ILE A C 1
ATOM 2378 O O . ILE A 1 305 ? 12.125 10.695 10.712 1.00 59.09 305 ILE A O 1
ATOM 2382 N N . THR A 1 306 ? 13.810 10.723 12.203 1.00 60.81 306 THR A N 1
ATOM 2383 C CA . THR A 1 306 ? 13.641 9.338 12.651 1.00 60.81 306 THR A CA 1
ATOM 2384 C C . THR A 1 306 ? 12.790 9.324 13.913 1.00 60.81 306 THR A C 1
ATOM 2386 O O . THR A 1 306 ? 13.151 9.925 14.919 1.00 60.81 306 THR A O 1
ATOM 2389 N N . LEU A 1 307 ? 11.667 8.619 13.867 1.00 54.88 307 LEU A N 1
ATOM 2390 C CA . LEU A 1 307 ? 10.832 8.317 15.021 1.00 54.88 307 LEU A CA 1
ATOM 2391 C C . LEU A 1 307 ? 11.170 6.901 15.489 1.00 54.88 307 LEU A C 1
ATOM 2393 O O . LEU A 1 307 ? 10.913 5.926 14.773 1.00 54.88 307 LEU A O 1
ATOM 2397 N N . GLN A 1 308 ? 11.757 6.796 16.681 1.00 54.88 308 GLN A N 1
ATOM 2398 C CA . GLN A 1 308 ? 12.044 5.513 17.318 1.00 54.88 308 GLN A CA 1
ATOM 2399 C C . GLN A 1 308 ? 10.884 5.071 18.222 1.00 54.88 308 GLN A C 1
ATOM 2401 O O . GLN A 1 308 ? 10.201 5.913 18.820 1.00 54.88 308 GLN A O 1
ATOM 2406 N N . PRO A 1 309 ? 10.662 3.754 18.386 1.00 47.91 309 PRO A N 1
ATOM 2407 C CA . PRO A 1 309 ? 9.686 3.245 19.340 1.00 47.91 309 PRO A CA 1
ATOM 2408 C C . PRO A 1 309 ? 9.954 3.782 20.758 1.00 47.91 309 PRO A C 1
ATOM 2410 O O . PRO A 1 309 ? 10.954 3.437 21.383 1.00 47.91 309 PRO A O 1
ATOM 2413 N N . GLY A 1 310 ? 9.040 4.604 21.284 1.00 45.72 310 GLY A N 1
ATOM 2414 C CA . GLY A 1 310 ? 9.088 5.103 22.664 1.00 45.72 310 GLY A CA 1
ATOM 2415 C C . GLY A 1 310 ? 9.697 6.495 22.870 1.00 45.72 310 GLY A C 1
ATOM 2416 O O . GLY A 1 310 ? 9.716 6.960 24.011 1.00 45.72 310 GLY A O 1
ATOM 2417 N N . GLU A 1 311 ? 10.135 7.193 21.820 1.00 40.41 311 GLU A N 1
ATOM 2418 C CA . GLU A 1 311 ? 10.470 8.618 21.923 1.00 40.41 311 GLU A CA 1
ATOM 2419 C C . GLU A 1 311 ? 9.187 9.458 21.835 1.00 40.41 311 GLU A C 1
ATOM 2421 O O . GLU A 1 311 ? 8.609 9.659 20.768 1.00 40.41 311 GLU A O 1
ATOM 2426 N N . ALA A 1 312 ? 8.696 9.925 22.986 1.00 37.31 312 ALA A N 1
ATOM 2427 C CA . ALA A 1 312 ? 7.660 10.949 23.019 1.00 37.31 312 ALA A CA 1
ATOM 2428 C C . ALA A 1 312 ? 8.232 12.252 22.444 1.00 37.31 312 ALA A C 1
ATOM 2430 O O . ALA A 1 312 ? 9.335 12.650 22.820 1.00 37.31 312 ALA A O 1
ATOM 2431 N N . PHE A 1 313 ? 7.470 12.919 21.569 1.00 37.12 313 PHE A N 1
ATOM 2432 C CA . PHE A 1 313 ? 7.742 14.284 21.119 1.00 37.12 313 PHE A CA 1
ATOM 2433 C C . PHE A 1 313 ? 7.995 15.173 22.346 1.00 37.12 313 PHE A C 1
ATOM 2435 O O . PHE A 1 313 ? 7.063 15.587 23.034 1.00 37.12 313 PHE A O 1
ATOM 2442 N N . ALA A 1 314 ? 9.259 15.465 22.639 1.00 31.22 314 ALA A N 1
ATOM 2443 C CA . ALA A 1 314 ? 9.583 16.659 23.387 1.00 31.22 314 ALA A CA 1
ATOM 2444 C C . ALA A 1 314 ? 9.420 17.799 22.383 1.00 31.22 314 ALA A C 1
ATOM 2446 O O . ALA A 1 314 ? 10.253 17.950 21.490 1.00 31.22 314 ALA A O 1
ATOM 2447 N N . GLU A 1 315 ? 8.313 18.537 22.479 1.00 29.03 315 GLU A N 1
ATOM 2448 C CA . GLU A 1 315 ? 8.167 19.822 21.798 1.00 29.03 315 GLU A CA 1
ATOM 2449 C C . GLU A 1 315 ? 9.432 20.645 22.074 1.00 29.03 315 GLU A C 1
ATOM 2451 O O . GLU A 1 315 ? 9.684 21.067 23.206 1.00 29.03 315 GLU A O 1
ATOM 2456 N N . GLN A 1 316 ? 10.272 20.818 21.054 1.00 30.70 316 GLN A N 1
ATOM 2457 C CA . GLN A 1 316 ? 11.311 21.833 21.094 1.00 30.70 316 GLN A CA 1
ATOM 2458 C C . GLN A 1 316 ? 10.600 23.175 20.918 1.00 30.70 316 GLN A C 1
ATOM 2460 O O . GLN A 1 316 ? 10.018 23.435 19.865 1.00 30.70 316 GLN A O 1
ATOM 2465 N N . GLN A 1 317 ? 10.581 23.950 22.005 1.00 31.34 317 GLN A N 1
ATOM 2466 C CA . GLN A 1 317 ? 10.186 25.360 22.025 1.00 31.34 317 GLN A CA 1
ATOM 2467 C C . GLN A 1 317 ? 11.101 26.209 21.146 1.00 31.34 317 GLN A C 1
ATOM 2469 O O . GLN A 1 317 ? 12.318 25.912 21.113 1.00 31.34 317 GLN A O 1
#

Foldseek 3Di:
DDPPDPQDQVQQVVQQVCVVVLHQQEQAEPAPEAHEQHECEPHNYHNYHHHNYHYFNYDHDPPFAAKQDWDAAPVQQKIWTAGPQQGIWMAGRPPRHTQDGDPDHFNDWDAQNVRQWIWTWFAVQKIFTAGSNPRDTPDIAHDDPGGW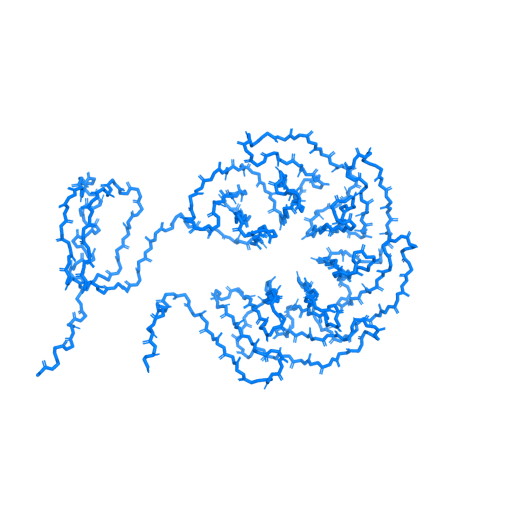NEWDAFPNRQWIWTFFFQWIWIARPPPRDIDIDGHPFGWQYKEAFLVRQWIWTFGQVRKIFIAGPPPRDTQEIADDDPFGWRYWYAQLVRQWIWIFGQSQWIWIAGNRYNDTPDIDHDPPFGGWHYWYADNVRQWIWTAGPQGWIWIDGPVPGDDIDIDDPGDDDPPDD

Secondary structure (DSSP, 8-state):
--------SHHHHHHHHHHHTT---TT-B-TT-EEES-B-TT---SS-B-TT-EEES-B-S----SEEEEEE-TTSSEEEEEETTTEEEEEETTT--EEEEE-S-EEEEEE-TTSSEEEEEETTSEEEEEETTT--EEEEEE--SS---EEEEEGGGTEEEEESSSEEEEEETTT--EEEEE-SS-EEEEEE-TTSSEEEEEETTS-EEEEETTT--EEEEE---SS-EEEEEE-TTSSEEEEEETTSEEEEEETTT--EEEEEE-TT---EEEEEE-TTSSEEEEEETTS-EEEEETTTS--EEEE-TT-------

Sequence (317 aa):
MHHTPTRGYAAGNILNMLIHLEADLTGYDFSGLSVWQAYLQGTKAQNIHFVRSQFFYLSFNDTFGQVYRVRYSSAGTWLAVTASNLGVRVWQGHNLVQILHLPLHAHTVTFSPDEQYLVTAGSDRTIYFWDIQTGQCVRHFSGHRGQVYALSFADAGRILISGGDSTVRLWNVDTGECSTLDLDSFVSAVAVHPDGHTFAVATGENVIQIRDIQSLDLSATCQGHSHEIRTLAFSPDGNTLASGSYDETIRLWSTHTGHCTLILQKQGESYLREVAFSPCGTFLASASDRGNIHMCNVKQGEHEITLQPGEAFAEQQ

pLDDT: mean 82.02, std 17.06, range [29.03, 98.12]